Protein AF-A0A3E3I4X0-F1 (afdb_monomer_lite)

Structure (mmCIF, N/CA/C/O backbone):
data_AF-A0A3E3I4X0-F1
#
_entry.id   AF-A0A3E3I4X0-F1
#
loop_
_atom_site.group_PDB
_atom_site.id
_atom_site.type_symbol
_atom_site.label_atom_id
_atom_site.label_alt_id
_atom_site.label_comp_id
_atom_site.label_asym_id
_atom_site.label_entity_id
_atom_site.label_seq_id
_atom_site.pdbx_PDB_ins_code
_atom_site.Cartn_x
_atom_site.Cartn_y
_atom_site.Cartn_z
_atom_site.occupancy
_atom_site.B_iso_or_equiv
_atom_site.auth_seq_id
_atom_site.auth_comp_id
_atom_site.auth_asym_id
_atom_site.auth_atom_id
_atom_site.pdbx_PDB_model_num
ATOM 1 N N . MET A 1 1 ? 8.673 13.123 -31.051 1.00 61.53 1 MET A N 1
ATOM 2 C CA . MET A 1 1 ? 8.971 11.981 -30.169 1.00 61.53 1 MET A CA 1
ATOM 3 C C . MET A 1 1 ? 10.295 11.422 -30.639 1.00 61.53 1 MET A C 1
ATOM 5 O O . MET A 1 1 ? 10.466 11.312 -31.847 1.00 61.53 1 MET A O 1
ATOM 9 N N . ASP A 1 2 ? 11.251 11.229 -29.739 1.00 79.31 2 ASP A N 1
ATOM 10 C CA . ASP A 1 2 ? 12.599 10.769 -30.087 1.00 79.31 2 ASP A CA 1
ATOM 11 C C . ASP A 1 2 ? 12.540 9.312 -30.580 1.00 79.31 2 ASP A C 1
ATOM 13 O O . ASP A 1 2 ? 12.025 8.447 -29.872 1.00 79.31 2 ASP A O 1
ATOM 17 N N . GLU A 1 3 ? 13.038 9.038 -31.792 1.00 85.25 3 GLU A N 1
ATOM 18 C CA . GLU A 1 3 ? 13.007 7.701 -32.411 1.00 85.25 3 GLU A CA 1
ATOM 19 C C . GLU A 1 3 ? 13.651 6.633 -31.515 1.00 85.25 3 GLU A C 1
ATOM 21 O O . GLU A 1 3 ? 13.167 5.503 -31.452 1.00 85.25 3 GLU A O 1
ATOM 26 N N . LYS A 1 4 ? 14.688 6.998 -30.750 1.00 90.81 4 LYS A N 1
ATOM 27 C CA . LYS A 1 4 ? 15.341 6.072 -29.816 1.00 90.81 4 LYS A CA 1
ATOM 28 C C . LYS A 1 4 ? 14.445 5.725 -28.635 1.00 90.81 4 LYS A C 1
ATOM 30 O O . LYS A 1 4 ? 14.474 4.593 -28.165 1.00 90.81 4 LYS A O 1
ATOM 35 N N . ILE A 1 5 ? 13.663 6.684 -28.139 1.00 93.12 5 ILE A N 1
ATOM 36 C CA . ILE A 1 5 ? 12.731 6.451 -27.029 1.00 93.12 5 ILE A CA 1
ATOM 37 C C . ILE A 1 5 ? 11.610 5.512 -27.470 1.00 93.12 5 ILE A C 1
ATOM 39 O O . ILE A 1 5 ? 11.238 4.624 -26.709 1.00 93.12 5 ILE A O 1
ATOM 43 N N . GLU A 1 6 ? 11.129 5.646 -28.705 1.00 92.81 6 GLU A N 1
ATOM 44 C CA . GLU A 1 6 ? 10.122 4.734 -29.255 1.00 92.81 6 GLU A CA 1
ATOM 45 C C . GLU A 1 6 ? 10.668 3.314 -29.464 1.00 92.81 6 GLU A C 1
ATOM 47 O O . GLU A 1 6 ? 9.991 2.340 -29.129 1.00 92.81 6 GLU A O 1
ATOM 52 N N . GLU A 1 7 ? 11.915 3.168 -29.922 1.00 94.94 7 GLU A N 1
ATOM 53 C CA . GLU A 1 7 ? 12.578 1.860 -30.012 1.00 94.94 7 GLU A CA 1
ATOM 54 C C . GLU A 1 7 ? 12.727 1.199 -28.629 1.00 94.94 7 GLU A C 1
ATOM 56 O O . GLU A 1 7 ? 12.369 0.031 -28.437 1.00 94.94 7 GLU A O 1
ATOM 61 N N . ILE A 1 8 ? 13.195 1.964 -27.637 1.00 96.00 8 ILE A N 1
ATOM 62 C CA . ILE A 1 8 ? 13.300 1.531 -26.236 1.00 96.00 8 ILE A CA 1
ATOM 63 C C . ILE A 1 8 ? 11.931 1.110 -25.706 1.00 96.00 8 ILE A C 1
ATOM 65 O O . ILE A 1 8 ? 11.805 0.053 -25.080 1.00 96.00 8 ILE A O 1
ATOM 69 N N . ALA A 1 9 ? 10.900 1.910 -25.973 1.00 95.88 9 ALA A N 1
ATOM 70 C CA . ALA A 1 9 ? 9.553 1.640 -25.508 1.00 95.88 9 ALA A CA 1
ATOM 71 C C . ALA A 1 9 ? 8.983 0.363 -26.137 1.00 95.88 9 ALA A C 1
ATOM 73 O O . ALA A 1 9 ? 8.383 -0.457 -25.441 1.00 95.88 9 ALA A O 1
ATOM 74 N N . SER A 1 10 ? 9.218 0.144 -27.434 1.00 96.88 10 SER A N 1
ATOM 75 C CA . SER A 1 10 ? 8.835 -1.098 -28.110 1.00 96.88 10 SER A CA 1
ATOM 76 C C . SER A 1 10 ? 9.475 -2.313 -27.437 1.00 96.88 10 SER A C 1
ATOM 78 O O . SER A 1 10 ? 8.772 -3.262 -27.079 1.00 96.88 10 SER A O 1
ATOM 80 N N . LYS A 1 11 ? 10.787 -2.263 -27.170 1.00 97.75 11 LYS A N 1
ATOM 81 C CA . LYS A 1 11 ? 11.502 -3.370 -26.519 1.00 97.75 11 LYS A CA 1
ATOM 82 C C . LYS A 1 11 ? 11.044 -3.604 -25.077 1.00 97.75 11 LYS A C 1
ATOM 84 O O . LYS A 1 11 ? 10.893 -4.750 -24.658 1.00 97.75 11 LYS A O 1
ATOM 89 N N . ALA A 1 12 ? 10.782 -2.544 -24.314 1.00 97.75 12 ALA A N 1
ATOM 90 C CA . ALA A 1 12 ? 10.238 -2.666 -22.963 1.00 97.75 12 ALA A CA 1
ATOM 91 C C . ALA A 1 12 ? 8.849 -3.333 -22.973 1.00 97.75 12 ALA A C 1
ATOM 93 O O . ALA A 1 12 ? 8.606 -4.252 -22.191 1.00 97.75 12 ALA A O 1
ATOM 94 N N . ARG A 1 13 ? 7.966 -2.966 -23.912 1.00 97.75 13 ARG A N 1
ATOM 95 C CA . ARG A 1 13 ? 6.651 -3.616 -24.070 1.00 97.75 13 ARG A CA 1
ATOM 96 C C . ARG A 1 13 ? 6.759 -5.083 -24.481 1.00 97.75 13 ARG A C 1
ATOM 98 O O . ARG A 1 13 ? 5.990 -5.907 -23.994 1.00 97.75 13 ARG A O 1
ATOM 105 N N . GLU A 1 14 ? 7.718 -5.444 -25.332 1.00 97.75 14 GLU A N 1
ATOM 106 C CA . GLU A 1 14 ? 8.000 -6.853 -25.647 1.00 97.75 14 GLU A CA 1
ATOM 107 C C . GLU A 1 14 ? 8.401 -7.662 -24.409 1.00 97.75 14 GLU A C 1
ATOM 109 O O . GLU A 1 14 ? 7.974 -8.806 -24.256 1.00 97.75 14 GLU A O 1
ATOM 114 N N . ILE A 1 15 ? 9.179 -7.067 -23.502 1.00 97.88 15 ILE A N 1
ATOM 115 C CA . ILE A 1 15 ? 9.537 -7.701 -22.231 1.00 97.88 15 ILE A CA 1
ATOM 116 C C . ILE A 1 15 ? 8.305 -7.846 -21.331 1.00 97.88 15 ILE A C 1
ATOM 118 O O . ILE A 1 15 ? 8.076 -8.935 -20.804 1.00 97.88 15 ILE A O 1
ATOM 122 N N . LEU A 1 16 ? 7.490 -6.796 -21.187 1.00 97.75 16 LEU A N 1
ATOM 123 C CA . LEU A 1 16 ? 6.273 -6.828 -20.365 1.00 97.75 16 LEU A CA 1
ATOM 124 C C . LEU A 1 16 ? 5.275 -7.896 -20.838 1.00 97.75 16 LEU A C 1
ATOM 126 O O . LEU A 1 16 ? 4.664 -8.566 -20.009 1.00 97.75 16 LEU A O 1
ATOM 130 N N . ARG A 1 17 ? 5.180 -8.147 -22.152 1.00 97.25 17 ARG A N 1
ATOM 131 C CA . ARG A 1 17 ? 4.339 -9.215 -22.732 1.00 97.25 17 ARG A CA 1
ATOM 132 C C . ARG A 1 17 ? 4.713 -10.632 -22.287 1.00 97.25 17 ARG A C 1
ATOM 134 O O . ARG A 1 17 ? 3.917 -11.545 -22.486 1.00 97.25 17 ARG A O 1
ATOM 141 N N . LYS A 1 18 ? 5.888 -10.845 -21.682 1.00 97.75 18 LYS A N 1
ATOM 142 C CA . LYS A 1 18 ? 6.235 -12.139 -21.069 1.00 97.75 18 LYS A CA 1
ATOM 143 C C . LYS A 1 18 ? 5.394 -12.440 -19.826 1.00 97.75 18 LYS A C 1
ATOM 145 O O . LYS A 1 18 ? 5.255 -13.607 -19.469 1.00 97.75 18 LYS A O 1
ATOM 150 N N . ILE A 1 19 ? 4.833 -11.418 -19.174 1.00 97.75 19 ILE A N 1
ATOM 151 C CA . ILE A 1 19 ? 3.935 -11.581 -18.028 1.00 97.75 19 ILE A CA 1
ATOM 152 C C . ILE A 1 19 ? 2.547 -11.997 -18.557 1.00 97.75 19 ILE A C 1
ATOM 154 O O . ILE A 1 19 ? 1.911 -11.207 -19.259 1.00 97.75 19 ILE A O 1
ATOM 158 N N . PRO A 1 20 ? 2.018 -13.187 -18.201 1.00 96.88 20 PRO A N 1
ATOM 159 C CA . PRO A 1 20 ? 0.803 -13.741 -18.818 1.00 96.88 20 PRO A CA 1
ATOM 160 C C . PRO A 1 20 ? -0.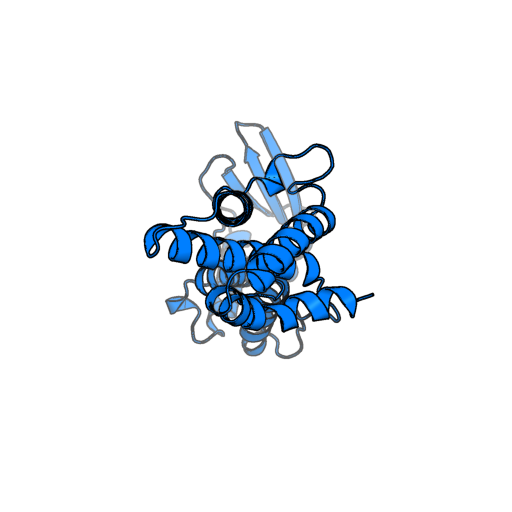469 -12.898 -18.662 1.00 96.88 20 PRO A C 1
ATOM 162 O O . PRO A 1 20 ? -1.432 -13.085 -19.398 1.00 96.88 20 PRO A O 1
ATOM 165 N N . PHE A 1 21 ? -0.494 -11.998 -17.682 1.00 95.50 21 PHE A N 1
ATOM 166 C CA . PHE A 1 21 ? -1.640 -11.155 -17.345 1.00 95.50 21 PHE A CA 1
ATOM 167 C C . PHE A 1 21 ? -1.400 -9.662 -17.623 1.00 95.50 21 PHE A C 1
ATOM 169 O O . PHE A 1 21 ? -2.239 -8.846 -17.247 1.00 95.50 21 PHE A O 1
ATOM 176 N N . ALA A 1 22 ? -0.299 -9.292 -18.295 1.00 95.88 22 ALA A N 1
ATOM 177 C CA . ALA A 1 22 ? 0.059 -7.891 -18.542 1.00 95.88 22 ALA A CA 1
ATOM 178 C C . ALA A 1 22 ? -1.052 -7.088 -19.232 1.00 95.88 22 ALA A C 1
ATOM 180 O O . ALA A 1 22 ? -1.353 -5.976 -18.813 1.00 95.88 22 ALA A O 1
ATOM 181 N N . GLU A 1 23 ? -1.690 -7.657 -20.257 1.00 94.38 23 GLU A N 1
ATOM 182 C CA . GLU A 1 23 ? -2.747 -6.974 -21.012 1.00 94.38 23 GLU A CA 1
ATOM 183 C C . GLU A 1 23 ? -4.009 -6.760 -20.166 1.00 94.38 23 GLU A C 1
ATOM 185 O O . GLU A 1 23 ? -4.545 -5.655 -20.109 1.00 94.38 23 GLU A O 1
ATOM 190 N N . LYS A 1 24 ? -4.452 -7.804 -19.454 1.00 95.44 24 LYS A N 1
ATOM 191 C CA . LYS A 1 24 ? -5.649 -7.753 -18.605 1.00 95.44 24 LYS A CA 1
ATOM 192 C C . LYS A 1 24 ? -5.498 -6.734 -17.473 1.00 95.44 24 LYS A C 1
ATOM 194 O O . LYS A 1 24 ? -6.436 -5.997 -17.187 1.00 95.44 24 LYS A O 1
ATOM 199 N N . GLU A 1 25 ? -4.332 -6.714 -16.835 1.00 94.75 25 GLU A N 1
ATOM 200 C CA . GLU A 1 25 ? -4.048 -5.864 -15.674 1.00 94.75 25 GLU A CA 1
ATOM 201 C C . GLU A 1 25 ? -3.468 -4.486 -16.058 1.00 94.75 25 GLU A C 1
ATOM 203 O O . GLU A 1 25 ? -3.156 -3.667 -15.185 1.00 94.75 25 GLU A O 1
ATOM 208 N N . GLN A 1 26 ? -3.349 -4.222 -17.368 1.00 95.38 26 GLN A N 1
ATOM 209 C CA . GLN A 1 26 ? -2.827 -2.981 -17.946 1.00 95.38 26 GLN A CA 1
ATOM 210 C C . GLN A 1 26 ? -1.433 -2.635 -17.400 1.00 95.38 26 GLN A C 1
ATOM 212 O O . GLN A 1 26 ? -1.202 -1.544 -16.882 1.00 95.38 26 GLN A O 1
ATOM 217 N N . ILE A 1 27 ? -0.508 -3.595 -17.450 1.00 96.75 27 ILE A N 1
ATOM 218 C CA . ILE A 1 27 ? 0.897 -3.394 -17.072 1.00 96.75 27 ILE A CA 1
ATOM 219 C C . ILE A 1 27 ? 1.621 -2.763 -18.266 1.00 96.75 27 ILE A C 1
ATOM 221 O O . ILE A 1 27 ? 2.105 -3.468 -19.150 1.00 96.75 27 ILE A O 1
ATOM 225 N N . ASP A 1 28 ? 1.658 -1.433 -18.303 1.00 95.38 28 ASP A N 1
ATOM 226 C CA . ASP A 1 28 ? 2.287 -0.637 -19.362 1.00 95.38 28 ASP A CA 1
ATOM 227 C C . ASP A 1 28 ? 2.834 0.682 -18.787 1.00 95.38 28 ASP A C 1
ATOM 229 O O . ASP A 1 28 ? 2.683 0.968 -17.599 1.00 95.38 28 ASP A O 1
ATOM 233 N N . PHE A 1 29 ? 3.483 1.481 -19.629 1.00 94.44 29 PHE A N 1
ATOM 234 C CA . PHE A 1 29 ? 4.021 2.795 -19.291 1.00 94.44 29 PHE A CA 1
ATOM 235 C C . PHE A 1 29 ? 3.767 3.797 -20.421 1.00 94.44 29 PHE A C 1
ATOM 237 O O . PHE A 1 29 ? 3.578 3.443 -21.593 1.00 94.44 29 PHE A O 1
ATOM 244 N N . GLN A 1 30 ? 3.804 5.078 -20.065 1.00 90.81 30 GLN A N 1
ATOM 245 C CA . GLN A 1 30 ? 3.704 6.176 -21.016 1.00 90.81 30 GLN A CA 1
ATOM 246 C C . GLN A 1 30 ? 5.092 6.766 -21.282 1.00 90.81 30 GLN A C 1
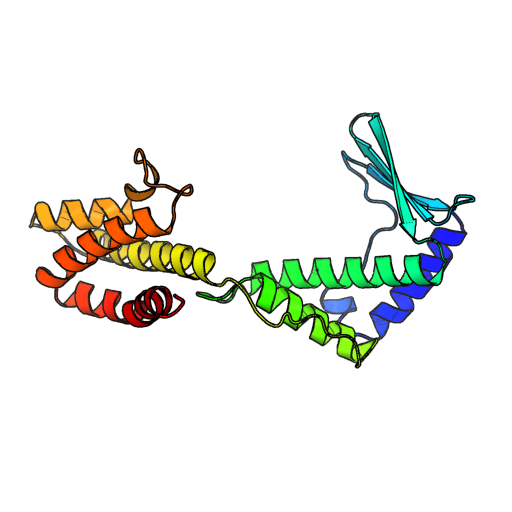ATOM 248 O O . GLN A 1 30 ? 5.872 7.008 -20.367 1.00 90.81 30 GLN A O 1
ATOM 253 N N . THR A 1 31 ? 5.408 7.007 -22.554 1.00 89.50 31 THR A N 1
ATOM 254 C CA . THR A 1 31 ? 6.603 7.769 -22.959 1.00 89.50 31 THR A CA 1
ATOM 255 C C . THR A 1 31 ? 6.355 9.278 -22.935 1.00 89.50 31 THR A C 1
ATOM 257 O O . THR A 1 31 ? 7.301 10.064 -22.998 1.00 89.50 31 THR A O 1
ATOM 260 N N . VAL A 1 32 ? 5.085 9.684 -22.841 1.00 89.31 32 VAL A N 1
ATOM 261 C CA . VAL A 1 32 ? 4.654 11.061 -22.612 1.00 89.31 32 VAL A CA 1
ATOM 262 C C . VAL A 1 32 ? 3.449 11.045 -21.682 1.00 89.31 32 VAL A C 1
ATOM 264 O O . VAL A 1 32 ? 2.412 10.488 -22.036 1.00 89.31 32 VAL A O 1
ATOM 267 N N . GLU A 1 33 ? 3.576 11.694 -20.530 1.00 86.88 33 GLU A N 1
ATOM 268 C CA . GLU A 1 33 ? 2.462 11.947 -19.618 1.00 86.88 33 GLU A CA 1
ATOM 269 C C . GLU A 1 33 ? 2.010 13.395 -19.800 1.00 86.88 33 GLU A C 1
ATOM 271 O O . GLU A 1 33 ? 2.744 14.341 -19.499 1.00 86.88 33 GLU A O 1
ATOM 276 N N . TYR A 1 34 ? 0.806 13.575 -20.338 1.00 83.75 34 TYR A N 1
ATOM 277 C CA . TYR A 1 34 ? 0.219 14.897 -20.534 1.00 83.75 34 TYR A CA 1
ATOM 278 C C . TYR A 1 34 ? -0.466 15.367 -19.244 1.00 83.75 34 TYR A C 1
ATOM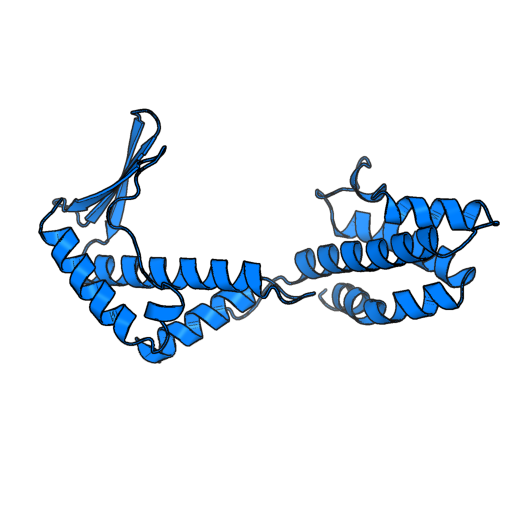 280 O O . TYR A 1 34 ? -1.402 14.727 -18.765 1.00 83.75 34 TYR A O 1
ATOM 288 N N . GLY A 1 35 ? -0.023 16.503 -18.699 1.00 81.94 35 GLY A N 1
ATOM 289 C CA . GLY A 1 35 ? -0.524 17.055 -17.437 1.00 81.94 35 GLY A CA 1
ATOM 290 C C . GLY A 1 35 ? 0.259 18.282 -16.960 1.00 81.94 35 GLY A C 1
ATOM 291 O O . GLY A 1 35 ? 1.062 18.845 -17.704 1.00 81.94 35 GLY A O 1
ATOM 292 N N . ASP A 1 36 ? 0.026 18.694 -15.712 1.00 80.88 36 ASP A N 1
ATOM 293 C CA . ASP A 1 36 ? 0.906 19.604 -14.962 1.00 80.88 36 ASP A CA 1
ATOM 294 C C . ASP A 1 36 ? 1.396 18.853 -13.706 1.00 80.88 36 ASP A C 1
ATOM 296 O O . ASP A 1 36 ? 0.618 18.711 -12.757 1.00 80.88 36 ASP A O 1
ATOM 300 N N . PRO A 1 37 ? 2.630 18.311 -13.703 1.00 87.94 37 PRO A N 1
ATOM 301 C CA . PRO A 1 37 ? 3.644 18.455 -14.749 1.00 87.94 37 PRO A CA 1
ATOM 302 C C . PRO A 1 37 ? 3.399 17.587 -15.997 1.00 87.94 37 PRO A C 1
ATOM 304 O O . PRO A 1 37 ? 2.777 16.531 -15.926 1.00 87.94 37 PRO A O 1
ATOM 307 N N . THR A 1 38 ? 3.941 18.021 -17.138 1.00 91.81 38 THR A N 1
ATOM 308 C CA . THR A 1 38 ? 4.120 17.182 -18.334 1.00 91.81 38 THR A CA 1
ATOM 309 C C . THR A 1 38 ? 5.453 16.449 -18.226 1.00 91.81 38 THR A C 1
ATOM 311 O O . THR A 1 38 ? 6.472 17.080 -17.935 1.00 91.81 38 THR A O 1
ATOM 314 N N . VAL A 1 39 ? 5.464 15.141 -18.486 1.00 92.38 39 VAL A N 1
ATOM 315 C CA . VAL A 1 39 ? 6.676 14.309 -18.424 1.00 92.38 39 VAL A CA 1
ATOM 316 C C . VAL A 1 39 ? 6.982 13.735 -19.800 1.00 92.38 39 VAL A C 1
ATOM 318 O O . VAL A 1 39 ? 6.125 13.109 -20.421 1.00 92.38 39 VAL A O 1
ATOM 321 N N . THR A 1 40 ? 8.208 13.932 -20.279 1.00 93.94 40 THR A N 1
ATOM 322 C CA . THR A 1 40 ? 8.723 13.346 -21.525 1.00 93.94 40 THR A CA 1
ATOM 323 C C . THR A 1 40 ? 10.117 12.758 -21.316 1.00 93.94 40 THR A C 1
ATOM 325 O O . THR A 1 40 ? 10.768 12.995 -20.295 1.00 93.94 40 THR A O 1
ATOM 328 N N . TYR A 1 41 ? 10.589 11.987 -22.296 1.00 94.19 41 TYR A N 1
ATOM 329 C CA . TYR A 1 41 ? 11.929 11.405 -22.293 1.00 94.19 41 TYR A CA 1
ATOM 330 C C . TYR A 1 41 ? 12.679 11.761 -23.577 1.00 94.19 41 TYR A C 1
ATOM 332 O O . TYR A 1 41 ? 12.090 11.795 -24.659 1.00 94.19 41 TYR A O 1
ATOM 340 N N . GLU A 1 42 ? 13.979 12.020 -23.451 1.00 93.12 42 GLU A N 1
ATOM 341 C CA . GLU A 1 42 ? 14.852 12.449 -24.549 1.00 93.12 42 GLU A CA 1
ATOM 342 C C . GLU A 1 42 ? 16.206 11.727 -24.488 1.00 93.12 42 GLU A C 1
ATOM 344 O O . GLU A 1 42 ? 16.743 11.469 -23.405 1.00 93.12 42 GLU A O 1
ATOM 349 N N . SER A 1 43 ? 16.796 11.431 -25.648 1.00 90.81 43 SER A N 1
ATOM 350 C CA . SER A 1 43 ? 18.192 11.012 -25.759 1.00 90.81 43 SER A CA 1
ATOM 351 C C . SER A 1 43 ? 19.119 12.230 -25.729 1.00 90.81 43 SER A C 1
ATOM 353 O O . SER A 1 43 ? 18.906 13.232 -26.407 1.00 90.81 43 SER A O 1
ATOM 355 N N . SER A 1 44 ? 20.193 12.128 -24.955 1.00 87.25 44 SER A N 1
ATOM 356 C CA . SER A 1 44 ? 21.236 13.138 -24.801 1.00 87.25 44 SER A CA 1
ATOM 357 C C . SER A 1 44 ? 22.620 12.496 -24.930 1.00 87.25 44 SER A C 1
ATOM 359 O O . SER A 1 44 ? 22.781 11.280 -24.825 1.00 87.25 44 SER A O 1
ATOM 361 N N . GLY A 1 45 ? 23.662 13.310 -25.119 1.00 83.81 45 GLY A N 1
ATOM 362 C CA . GLY A 1 45 ? 25.051 12.835 -25.170 1.00 83.81 45 GLY A CA 1
ATOM 363 C C . GLY A 1 45 ? 25.534 12.160 -23.877 1.00 83.81 45 GLY A C 1
ATOM 364 O O . GLY A 1 45 ? 26.536 11.453 -23.900 1.00 83.81 45 GLY A O 1
ATOM 365 N N . CYS A 1 46 ? 24.824 12.355 -22.761 1.00 84.25 46 CYS A N 1
ATOM 366 C CA . CYS A 1 46 ? 25.110 11.749 -21.458 1.00 84.25 46 CYS A CA 1
ATOM 367 C C . CYS A 1 46 ? 24.182 10.577 -21.082 1.00 84.25 46 CYS A C 1
ATOM 369 O O . CYS A 1 46 ? 24.263 10.101 -19.952 1.00 84.25 46 CYS A O 1
ATOM 371 N N . GLY A 1 47 ? 23.308 10.123 -21.989 1.00 91.88 47 GLY A N 1
ATOM 372 C CA . GLY A 1 47 ? 22.339 9.051 -21.735 1.00 91.88 47 GLY A CA 1
ATOM 373 C C . GLY A 1 47 ? 20.905 9.466 -22.064 1.00 91.88 47 GLY A C 1
ATOM 374 O O . GLY A 1 47 ? 20.666 10.232 -22.993 1.00 91.88 47 GLY A O 1
ATOM 375 N N . PHE A 1 48 ? 19.943 8.966 -21.300 1.00 93.88 48 PHE A N 1
ATOM 376 C CA . PHE A 1 48 ? 18.518 9.246 -21.432 1.00 93.88 48 PHE A CA 1
ATOM 377 C C . PHE A 1 48 ? 18.040 10.100 -20.266 1.00 93.88 48 PHE A C 1
ATOM 379 O O . PHE A 1 48 ? 18.340 9.835 -19.098 1.00 93.88 48 PHE A O 1
ATOM 386 N N . VAL A 1 49 ? 17.304 11.151 -20.602 1.00 94.50 49 VAL A N 1
ATOM 387 C CA . VAL A 1 49 ? 16.893 12.199 -19.675 1.00 94.50 49 VAL A CA 1
ATOM 388 C C . VAL A 1 49 ? 15.376 12.206 -19.580 1.00 94.50 49 VAL A C 1
ATOM 390 O O . VAL A 1 49 ? 14.695 12.220 -20.602 1.00 94.50 49 VAL A O 1
ATOM 393 N N . GLN A 1 50 ? 14.855 12.232 -18.357 1.00 94.69 50 GLN A N 1
ATOM 394 C CA . GLN A 1 50 ? 13.470 12.601 -18.094 1.00 94.69 50 GLN A CA 1
ATOM 395 C C . GLN A 1 50 ? 13.377 14.122 -18.013 1.00 94.69 50 GLN A C 1
ATOM 397 O O . GLN A 1 50 ? 14.140 14.769 -17.285 1.00 94.69 50 GLN A O 1
ATOM 402 N N . VAL A 1 51 ? 12.437 14.680 -18.763 1.00 93.75 51 VAL A N 1
ATOM 403 C CA . VAL A 1 51 ? 12.120 16.102 -18.791 1.00 93.75 51 VAL A CA 1
ATOM 404 C C . VAL A 1 51 ? 10.757 16.280 -18.137 1.00 93.75 51 VAL A C 1
ATOM 406 O O . VAL A 1 51 ? 9.751 15.773 -18.623 1.00 93.75 51 VAL A O 1
ATOM 409 N N . VAL A 1 52 ? 10.735 16.978 -17.006 1.00 94.31 52 VAL A N 1
ATOM 410 C CA . VAL A 1 52 ? 9.526 17.290 -16.241 1.00 94.31 52 VAL A CA 1
ATOM 411 C C . VAL A 1 52 ? 9.268 18.782 -16.373 1.00 94.31 52 VAL A C 1
ATOM 413 O O . VAL A 1 52 ? 10.061 19.591 -15.891 1.00 94.31 52 VAL A O 1
ATOM 416 N N . ASN A 1 53 ? 8.175 19.156 -17.026 1.00 91.75 53 ASN A N 1
ATOM 417 C CA . ASN A 1 53 ? 7.768 20.544 -17.200 1.00 91.75 53 ASN A CA 1
ATOM 418 C C . ASN A 1 53 ? 6.561 20.843 -16.312 1.00 91.75 53 ASN A C 1
ATOM 420 O O . ASN A 1 53 ? 5.460 20.366 -16.573 1.00 91.75 53 ASN A O 1
ATOM 424 N N . GLU A 1 54 ? 6.782 21.630 -15.264 1.00 90.69 54 GLU A N 1
ATOM 425 C CA . GLU A 1 54 ? 5.756 22.040 -14.309 1.00 90.69 54 GLU A CA 1
ATOM 426 C C . GLU A 1 54 ? 5.536 23.544 -14.448 1.00 90.69 54 GLU A C 1
ATOM 428 O O . GLU A 1 54 ? 6.422 24.342 -14.139 1.00 90.69 54 GLU A O 1
ATOM 433 N N . ARG A 1 55 ? 4.370 23.955 -14.954 1.00 88.00 55 ARG A N 1
ATOM 434 C CA . ARG A 1 55 ? 4.019 25.378 -15.148 1.00 88.00 55 ARG A CA 1
ATOM 435 C C . ARG A 1 55 ? 5.071 26.194 -15.916 1.00 88.00 55 ARG A C 1
ATOM 437 O O . ARG A 1 55 ? 5.283 27.372 -15.625 1.00 88.00 55 ARG A O 1
ATOM 444 N N . GLY A 1 56 ? 5.744 25.578 -16.888 1.00 84.75 56 GLY A N 1
ATOM 445 C CA . GLY A 1 56 ? 6.812 26.205 -17.672 1.00 84.75 56 GLY A CA 1
ATOM 446 C C . GLY A 1 56 ? 8.197 26.158 -17.018 1.00 84.75 56 GLY A C 1
ATOM 447 O O . GLY A 1 56 ? 9.160 26.622 -17.626 1.00 84.75 56 GLY A O 1
ATOM 448 N N . GLN A 1 57 ? 8.325 25.601 -15.810 1.00 90.00 57 GLN A N 1
ATOM 449 C CA . GLN A 1 57 ? 9.613 25.297 -15.193 1.00 90.00 57 GLN A CA 1
ATOM 450 C C . GLN A 1 57 ? 10.038 23.880 -15.557 1.00 90.00 57 GLN A C 1
ATOM 452 O O . GLN A 1 57 ? 9.438 22.893 -15.129 1.00 90.00 57 GLN A O 1
ATOM 457 N N . GLU A 1 58 ? 11.100 23.789 -16.347 1.00 92.75 58 GLU A N 1
ATOM 458 C CA . GLU A 1 58 ? 11.639 22.519 -16.801 1.00 92.75 58 GLU A CA 1
ATOM 459 C C . GLU A 1 58 ? 12.720 22.002 -15.848 1.00 92.75 58 GLU A C 1
ATOM 461 O O . GLU A 1 58 ? 13.689 22.695 -15.527 1.00 92.75 58 GLU A O 1
ATOM 466 N N . ARG A 1 59 ? 12.567 20.752 -15.416 1.00 93.88 59 ARG A N 1
ATOM 467 C CA . ARG A 1 59 ? 13.566 19.991 -14.672 1.00 93.88 59 ARG A CA 1
ATOM 468 C C . ARG A 1 59 ? 13.999 18.801 -15.512 1.00 93.88 59 ARG A C 1
ATOM 470 O O . ARG A 1 59 ? 13.169 18.045 -16.006 1.00 93.88 59 ARG A O 1
ATOM 477 N N . ARG A 1 60 ? 15.311 18.629 -15.651 1.00 93.81 60 ARG A N 1
ATOM 478 C CA . ARG A 1 60 ? 15.925 17.520 -16.386 1.00 93.81 60 ARG A CA 1
ATOM 479 C C . ARG A 1 60 ? 16.662 16.610 -15.419 1.00 93.81 60 ARG A C 1
ATOM 481 O O . ARG A 1 60 ? 17.376 17.092 -14.542 1.00 93.81 60 ARG A O 1
ATOM 488 N N . SER A 1 61 ? 16.509 15.302 -15.568 1.00 93.88 61 SER A N 1
ATOM 489 C CA . SER A 1 61 ? 17.227 14.313 -14.759 1.00 93.88 61 SER A CA 1
ATOM 490 C C . SER A 1 61 ? 17.666 13.145 -15.628 1.00 93.88 61 SER A C 1
ATOM 492 O O . SER A 1 61 ? 16.862 12.592 -16.371 1.00 93.88 61 SER A O 1
ATOM 494 N N . VAL A 1 62 ? 18.949 12.786 -15.561 1.00 93.94 62 VAL A N 1
ATOM 495 C CA . VAL A 1 62 ? 19.467 11.591 -16.242 1.00 93.94 62 VAL A CA 1
ATOM 496 C C . VAL A 1 62 ? 18.927 10.367 -15.509 1.00 93.94 62 VAL A C 1
ATOM 498 O O . VAL A 1 62 ? 19.160 10.226 -14.310 1.00 93.94 62 VAL A O 1
ATOM 501 N N . ILE A 1 63 ? 18.199 9.509 -16.221 1.00 94.50 63 ILE A N 1
ATOM 502 C CA . ILE A 1 63 ? 17.564 8.310 -15.654 1.00 94.50 63 ILE A CA 1
ATOM 503 C C . ILE A 1 63 ? 18.320 7.036 -16.038 1.00 94.50 63 ILE A C 1
ATOM 505 O O . ILE A 1 63 ? 18.365 6.089 -15.258 1.00 94.50 63 ILE A O 1
ATOM 509 N N . ALA A 1 64 ? 18.943 7.021 -17.215 1.00 94.25 64 ALA A N 1
ATOM 510 C CA . ALA A 1 64 ? 19.705 5.882 -17.711 1.00 94.25 64 ALA A CA 1
ATOM 511 C C . ALA A 1 64 ? 20.914 6.359 -18.521 1.00 94.25 64 ALA A C 1
ATOM 513 O O . ALA A 1 64 ? 20.809 7.305 -19.296 1.00 94.25 64 ALA A O 1
ATOM 514 N N . GLY A 1 65 ? 22.060 5.703 -18.371 1.00 94.31 65 GLY A N 1
ATOM 515 C CA . GLY A 1 65 ? 23.258 5.929 -19.179 1.00 94.31 65 GLY A CA 1
ATOM 516 C C . GLY A 1 65 ? 23.283 5.097 -20.463 1.00 94.31 65 GLY A C 1
ATOM 517 O O . GLY A 1 65 ? 23.978 5.457 -21.413 1.00 94.31 65 GLY A O 1
ATOM 518 N N . SER A 1 66 ? 22.514 4.005 -20.523 1.00 95.06 66 SER A N 1
ATOM 519 C CA . SER A 1 66 ? 22.477 3.095 -21.673 1.00 95.06 66 SER A CA 1
ATOM 520 C C . SER A 1 66 ? 21.062 2.739 -22.130 1.00 95.06 66 SER A C 1
ATOM 522 O O . SER A 1 66 ? 20.072 2.955 -21.431 1.00 95.06 66 SER A O 1
ATOM 524 N N . PHE A 1 67 ? 20.972 2.178 -23.339 1.00 94.69 67 PHE A N 1
ATOM 525 C CA . PHE A 1 67 ? 19.714 1.708 -23.917 1.00 94.69 67 PHE A CA 1
ATOM 526 C C . PHE A 1 67 ? 19.074 0.618 -23.043 1.00 94.69 67 PHE A C 1
ATOM 528 O O . PHE A 1 67 ? 17.878 0.659 -22.777 1.00 94.69 67 PHE A O 1
ATOM 535 N N . GLU A 1 68 ? 19.871 -0.334 -22.550 1.00 96.00 68 GLU A N 1
ATOM 536 C CA . GLU A 1 68 ? 19.384 -1.417 -21.686 1.00 96.00 68 GLU A CA 1
ATOM 537 C C . GLU A 1 68 ? 18.903 -0.901 -20.330 1.00 96.00 68 GLU A C 1
ATOM 539 O O . GLU A 1 68 ? 17.868 -1.344 -19.836 1.00 96.00 68 GLU A O 1
ATOM 544 N N . GLU A 1 69 ? 19.607 0.072 -19.750 1.00 96.06 69 GLU A N 1
ATOM 545 C CA . GLU A 1 69 ? 19.176 0.726 -18.513 1.00 96.06 69 GLU A CA 1
ATOM 546 C C . GLU A 1 69 ? 17.832 1.437 -18.689 1.00 96.06 69 GLU A C 1
ATOM 548 O O . GLU A 1 69 ? 16.964 1.312 -17.828 1.00 96.06 69 GLU A O 1
ATOM 553 N N . MET A 1 70 ? 17.616 2.114 -19.821 1.00 96.38 70 MET A N 1
ATOM 554 C CA . MET A 1 70 ? 16.349 2.796 -20.094 1.00 96.38 70 MET A CA 1
ATOM 555 C C . MET A 1 70 ? 15.195 1.809 -20.335 1.00 96.38 70 MET A C 1
ATOM 557 O O . MET A 1 70 ? 14.085 2.021 -19.848 1.00 96.38 70 MET A O 1
ATOM 561 N N . VAL A 1 71 ? 15.453 0.695 -21.031 1.00 97.38 71 VAL A N 1
ATOM 562 C CA . VAL A 1 71 ? 14.473 -0.396 -21.183 1.00 97.38 71 VAL A CA 1
ATOM 563 C C . VAL A 1 71 ? 14.083 -0.954 -19.813 1.00 97.38 71 VAL A C 1
ATOM 565 O O . VAL A 1 71 ? 12.896 -1.084 -19.514 1.00 97.38 71 VAL A O 1
ATOM 568 N N . ASN A 1 72 ? 15.070 -1.245 -18.962 1.00 96.31 72 ASN A N 1
ATOM 569 C CA . ASN A 1 72 ? 14.834 -1.755 -17.613 1.00 96.31 72 ASN A CA 1
ATOM 570 C C . ASN A 1 72 ? 14.074 -0.751 -16.740 1.00 96.31 72 ASN A C 1
ATOM 572 O O . ASN A 1 72 ? 13.228 -1.165 -15.950 1.00 96.31 72 ASN A O 1
ATOM 576 N N . TYR A 1 73 ? 14.340 0.548 -16.898 1.00 96.31 73 TYR A N 1
ATOM 577 C CA . TYR A 1 73 ? 13.612 1.605 -16.203 1.00 96.31 73 TYR A CA 1
ATOM 578 C C . TYR A 1 73 ? 12.115 1.587 -16.543 1.00 96.31 73 TYR A C 1
ATOM 580 O O . TYR A 1 73 ? 11.290 1.570 -15.631 1.00 96.31 73 TYR A O 1
ATOM 588 N N . PHE A 1 74 ? 11.744 1.520 -17.826 1.00 97.44 74 PHE A N 1
ATOM 589 C CA . PHE A 1 74 ? 10.329 1.461 -18.214 1.00 97.44 74 PHE A CA 1
ATOM 590 C C . PHE A 1 74 ? 9.637 0.174 -17.760 1.00 97.44 74 PHE A C 1
ATOM 592 O O . PHE A 1 74 ? 8.505 0.223 -17.281 1.00 97.44 74 PHE A O 1
ATOM 599 N N . VAL A 1 75 ? 10.323 -0.971 -17.854 1.00 97.88 75 VAL A N 1
ATOM 600 C CA . VAL A 1 75 ? 9.801 -2.247 -17.341 1.00 97.88 75 VAL A CA 1
ATOM 601 C C . VAL A 1 75 ? 9.555 -2.167 -15.830 1.00 97.88 75 VAL A C 1
ATOM 603 O O . VAL A 1 75 ? 8.480 -2.548 -15.366 1.00 97.88 75 VAL A O 1
ATOM 606 N N . ASP A 1 76 ? 10.516 -1.650 -15.056 1.00 96.88 76 ASP A N 1
ATOM 607 C CA . ASP A 1 76 ? 10.370 -1.524 -13.601 1.00 96.88 76 ASP A CA 1
ATOM 608 C C . ASP A 1 76 ? 9.287 -0.518 -13.211 1.00 96.88 76 ASP A C 1
ATOM 610 O O . ASP A 1 76 ? 8.530 -0.781 -12.276 1.00 96.88 76 ASP A O 1
ATOM 614 N N . SER A 1 77 ? 9.169 0.589 -13.947 1.00 95.94 77 SER A N 1
ATOM 615 C CA . SER A 1 77 ? 8.126 1.596 -13.746 1.00 95.94 77 SER A CA 1
ATOM 616 C C . SER A 1 77 ? 6.727 1.000 -13.932 1.00 95.94 77 SER A C 1
ATOM 618 O O . SER A 1 77 ? 5.909 1.099 -13.017 1.00 95.94 77 SER A O 1
ATOM 620 N N . ALA A 1 78 ? 6.481 0.287 -15.037 1.00 97.69 78 ALA A N 1
ATOM 621 C CA . ALA A 1 78 ? 5.188 -0.345 -15.318 1.00 97.69 78 ALA A CA 1
ATOM 622 C C . ALA A 1 78 ? 4.800 -1.405 -14.270 1.00 97.69 78 ALA A C 1
ATOM 624 O O . ALA A 1 78 ? 3.666 -1.445 -13.790 1.00 97.69 78 ALA A O 1
ATOM 625 N N . ILE A 1 79 ? 5.750 -2.264 -13.879 1.00 98.06 79 ILE A N 1
ATOM 626 C CA . ILE A 1 79 ? 5.522 -3.299 -12.858 1.00 98.06 79 ILE A CA 1
ATOM 627 C C . ILE A 1 79 ? 5.260 -2.667 -11.484 1.00 98.06 79 ILE A C 1
ATOM 629 O O . ILE A 1 79 ? 4.423 -3.157 -10.724 1.00 98.06 79 ILE A O 1
ATOM 633 N N . THR A 1 80 ? 5.967 -1.586 -11.156 1.00 96.81 80 THR A N 1
ATOM 634 C CA . THR A 1 80 ? 5.812 -0.881 -9.879 1.00 96.81 80 THR A CA 1
ATOM 635 C C . THR A 1 80 ? 4.467 -0.163 -9.794 1.00 96.81 80 THR A C 1
ATOM 637 O O . THR A 1 80 ? 3.788 -0.295 -8.776 1.00 96.81 80 THR A O 1
ATOM 640 N N . ASP A 1 81 ? 4.039 0.520 -10.860 1.00 96.44 81 ASP A N 1
ATOM 641 C CA . ASP A 1 81 ? 2.700 1.119 -10.939 1.00 96.44 81 ASP A CA 1
ATOM 642 C C . ASP A 1 81 ? 1.604 0.064 -10.726 1.00 96.44 81 ASP A C 1
ATOM 644 O O . ASP A 1 81 ? 0.743 0.210 -9.852 1.00 96.44 81 ASP A O 1
ATOM 648 N N . TYR A 1 82 ? 1.687 -1.056 -11.449 1.00 97.25 82 TYR A N 1
ATOM 649 C CA . TYR A 1 82 ? 0.757 -2.167 -11.271 1.00 97.25 82 TYR A CA 1
ATOM 650 C C . TYR A 1 82 ? 0.741 -2.692 -9.830 1.00 97.25 82 TYR A C 1
ATOM 652 O O . TYR A 1 82 ? -0.333 -2.894 -9.260 1.00 97.25 82 TYR A O 1
ATOM 660 N N . ALA A 1 83 ? 1.906 -2.879 -9.209 1.00 96.56 83 ALA A N 1
ATOM 661 C CA . ALA A 1 83 ? 1.989 -3.376 -7.841 1.00 96.56 83 ALA A CA 1
ATOM 662 C C . ALA A 1 83 ? 1.345 -2.420 -6.821 1.00 96.56 83 ALA A C 1
ATOM 664 O O . ALA A 1 83 ? 0.711 -2.886 -5.871 1.00 96.56 83 ALA A O 1
ATOM 665 N N . TYR A 1 84 ? 1.441 -1.102 -7.027 1.00 94.81 84 TYR A N 1
ATOM 666 C CA . TYR A 1 84 ? 0.734 -0.124 -6.198 1.00 94.81 84 TYR A CA 1
ATOM 667 C C . TYR A 1 84 ? -0.777 -0.144 -6.429 1.00 94.81 84 TYR A C 1
ATOM 669 O O . TYR A 1 84 ? -1.539 -0.167 -5.462 1.00 94.81 84 TYR A O 1
ATOM 677 N N . ARG A 1 85 ? -1.235 -0.213 -7.685 1.00 95.12 85 ARG A N 1
ATOM 678 C CA . ARG A 1 85 ? -2.668 -0.372 -7.989 1.00 95.12 85 ARG A CA 1
ATOM 679 C C . ARG A 1 85 ? -3.240 -1.643 -7.366 1.00 95.12 85 ARG A C 1
ATOM 681 O O . ARG A 1 85 ? -4.336 -1.619 -6.805 1.00 95.12 85 ARG A O 1
ATOM 688 N N . TYR A 1 86 ? -2.488 -2.740 -7.431 1.00 94.19 86 TYR A N 1
ATOM 689 C CA . TYR A 1 86 ? -2.874 -4.007 -6.825 1.00 94.19 86 TYR A CA 1
ATOM 690 C C . TYR A 1 86 ? -2.987 -3.893 -5.301 1.00 94.19 86 TYR A C 1
ATOM 692 O O . TYR A 1 86 ? -3.968 -4.375 -4.735 1.00 94.19 86 TYR A O 1
ATOM 700 N N . GLU A 1 87 ? -2.019 -3.247 -4.643 1.00 92.44 87 GLU A N 1
ATOM 701 C CA . GLU A 1 87 ? -2.043 -3.010 -3.196 1.00 92.44 87 GLU A CA 1
ATOM 702 C C . GLU A 1 87 ? -3.280 -2.208 -2.782 1.00 92.44 87 GLU A C 1
ATOM 704 O O . GLU A 1 87 ? -4.027 -2.664 -1.922 1.00 92.44 87 GLU A O 1
ATOM 709 N N . LEU A 1 88 ? -3.582 -1.096 -3.459 1.00 88.81 88 LEU A N 1
ATOM 710 C CA . LEU A 1 88 ? -4.758 -0.273 -3.146 1.00 88.81 88 LEU A CA 1
ATOM 711 C C . LEU A 1 88 ? -6.079 -1.059 -3.210 1.00 88.81 88 LEU A C 1
ATOM 713 O O . LEU A 1 88 ? -6.988 -0.808 -2.418 1.00 88.81 88 LEU A O 1
ATOM 717 N N . ALA A 1 89 ? -6.189 -2.015 -4.136 1.00 89.69 89 ALA A N 1
ATOM 718 C CA . ALA A 1 89 ? -7.377 -2.852 -4.291 1.00 89.69 89 ALA A CA 1
ATOM 719 C C . ALA A 1 89 ? -7.421 -4.053 -3.325 1.00 89.69 89 ALA A C 1
ATOM 721 O O . ALA A 1 89 ? -8.506 -4.524 -2.982 1.00 89.69 89 ALA A O 1
ATOM 722 N N . HIS A 1 90 ? -6.265 -4.552 -2.876 1.00 89.75 90 HIS A N 1
ATOM 723 C CA . HIS A 1 90 ? -6.143 -5.820 -2.143 1.00 89.75 90 HIS A CA 1
ATOM 724 C C . HIS A 1 90 ? -5.374 -5.698 -0.825 1.00 89.75 90 HIS A C 1
ATOM 726 O O . HIS A 1 90 ? -4.816 -6.696 -0.355 1.00 89.75 90 HIS A O 1
ATOM 732 N N . ARG A 1 91 ? -5.320 -4.496 -0.244 1.00 86.31 91 ARG A N 1
ATOM 733 C CA . ARG A 1 91 ? -4.542 -4.186 0.957 1.00 86.31 91 ARG A CA 1
ATOM 734 C C . ARG A 1 91 ? -4.738 -5.239 2.047 1.00 86.31 91 ARG A C 1
ATOM 736 O O . ARG A 1 91 ? -5.845 -5.413 2.572 1.00 86.31 91 ARG A O 1
ATOM 743 N N . ARG A 1 92 ? -3.648 -5.901 2.440 1.00 87.44 92 ARG A N 1
ATOM 744 C CA . ARG A 1 92 ? -3.640 -6.786 3.614 1.00 87.44 92 ARG A CA 1
ATOM 745 C C . ARG A 1 92 ? -3.697 -5.951 4.892 1.00 87.44 92 ARG A C 1
ATOM 747 O O . ARG A 1 92 ? -3.007 -4.946 5.030 1.00 87.44 92 ARG A O 1
ATOM 754 N N . ARG A 1 93 ? -4.542 -6.364 5.839 1.00 87.00 93 ARG A N 1
ATOM 755 C CA . ARG A 1 93 ? -4.608 -5.726 7.162 1.00 87.00 93 ARG A CA 1
ATOM 756 C C . ARG A 1 93 ? -3.471 -6.229 8.043 1.00 87.00 93 ARG A C 1
ATOM 758 O O . ARG A 1 93 ? -3.157 -7.414 8.004 1.00 87.00 93 ARG A O 1
ATOM 765 N N . PHE A 1 94 ? -2.966 -5.352 8.902 1.00 86.75 94 PHE A N 1
ATOM 766 C CA . PHE A 1 94 ? -1.932 -5.609 9.905 1.00 86.75 94 PHE A CA 1
ATOM 767 C C . PHE A 1 94 ? -0.560 -5.989 9.325 1.00 86.75 94 PHE A C 1
ATOM 769 O O . PHE A 1 94 ? 0.261 -6.563 10.033 1.00 86.75 94 PHE A O 1
ATOM 776 N N . GLU A 1 95 ? -0.298 -5.644 8.065 1.00 84.69 95 GLU A N 1
ATOM 777 C CA . GLU A 1 95 ? 0.977 -5.873 7.377 1.00 84.69 95 GLU A CA 1
ATOM 778 C C . GLU A 1 95 ? 1.393 -4.607 6.618 1.00 84.69 95 GLU A C 1
ATOM 780 O O . GLU A 1 95 ? 0.553 -3.776 6.264 1.00 84.69 95 GLU A O 1
ATOM 785 N N . SER A 1 96 ? 2.693 -4.445 6.372 1.00 84.94 96 SER A N 1
ATOM 786 C CA . SER A 1 96 ? 3.215 -3.364 5.542 1.00 84.94 96 SER A CA 1
ATOM 787 C C . SER A 1 96 ? 2.763 -3.520 4.096 1.00 84.94 96 SER A C 1
ATOM 789 O O . SER A 1 96 ? 3.017 -4.538 3.448 1.00 84.94 96 SER A O 1
ATOM 791 N N . ASN A 1 97 ? 2.185 -2.448 3.558 1.00 87.12 97 ASN A N 1
ATOM 792 C CA . ASN A 1 97 ? 1.803 -2.354 2.152 1.00 87.12 97 ASN A CA 1
ATOM 793 C C . ASN A 1 97 ? 3.003 -2.606 1.218 1.00 87.12 97 ASN A C 1
ATOM 795 O O . ASN A 1 97 ? 2.861 -3.237 0.173 1.00 87.12 97 ASN A O 1
ATOM 799 N N . LEU A 1 98 ? 4.209 -2.195 1.636 1.00 90.19 98 LEU A N 1
ATOM 800 C CA . LEU A 1 98 ? 5.434 -2.398 0.858 1.00 90.19 98 LEU A CA 1
ATOM 801 C C . LEU A 1 98 ? 5.768 -3.875 0.663 1.00 90.19 98 LEU A C 1
ATOM 803 O O . LEU A 1 98 ? 6.279 -4.233 -0.393 1.00 90.19 98 LEU A O 1
ATOM 807 N N . ARG A 1 99 ? 5.459 -4.734 1.643 1.00 91.69 99 ARG A N 1
ATOM 808 C CA . ARG A 1 99 ? 5.670 -6.178 1.498 1.00 91.69 99 ARG A CA 1
ATOM 809 C C . ARG A 1 99 ? 4.828 -6.725 0.358 1.00 91.69 99 ARG A C 1
ATOM 811 O O . ARG A 1 99 ? 5.348 -7.425 -0.502 1.00 91.69 99 ARG A O 1
ATOM 818 N N . GLN A 1 100 ? 3.548 -6.366 0.329 1.00 91.69 100 GLN A N 1
ATOM 819 C CA . GLN A 1 100 ? 2.640 -6.802 -0.723 1.00 91.69 100 GLN A CA 1
ATOM 820 C C . GLN A 1 100 ? 3.061 -6.254 -2.090 1.00 91.69 100 GLN A C 1
ATOM 822 O O . GLN A 1 100 ? 3.071 -7.003 -3.065 1.00 91.69 100 GLN A O 1
ATOM 827 N N . THR A 1 101 ? 3.457 -4.981 -2.166 1.00 94.50 101 THR A N 1
ATOM 828 C CA . THR A 1 101 ? 4.012 -4.401 -3.394 1.00 94.50 101 THR A CA 1
ATOM 829 C C . THR A 1 101 ? 5.236 -5.189 -3.870 1.00 94.50 101 THR A C 1
ATOM 831 O O . THR A 1 101 ? 5.274 -5.603 -5.025 1.00 94.50 101 THR A O 1
ATOM 834 N N . ASP A 1 102 ? 6.212 -5.456 -2.999 1.00 95.50 102 ASP A N 1
ATOM 835 C CA . ASP A 1 102 ? 7.441 -6.165 -3.372 1.00 95.50 102 ASP A CA 1
ATOM 836 C C . ASP A 1 102 ? 7.177 -7.639 -3.755 1.00 95.50 102 ASP A C 1
ATOM 838 O O . ASP A 1 102 ? 7.791 -8.136 -4.698 1.00 95.50 102 ASP A O 1
ATOM 842 N N . GLU A 1 103 ? 6.219 -8.320 -3.114 1.00 95.06 103 GLU A N 1
ATOM 843 C CA . GLU A 1 103 ? 5.760 -9.664 -3.507 1.00 95.06 103 GLU A CA 1
ATOM 844 C C . GLU A 1 103 ? 5.142 -9.680 -4.914 1.00 95.06 103 GLU A C 1
ATOM 846 O O . GLU A 1 103 ? 5.456 -10.555 -5.723 1.00 95.06 103 GLU A O 1
ATOM 851 N N . VAL A 1 104 ? 4.284 -8.705 -5.231 1.00 96.06 104 VAL A N 1
ATOM 852 C CA . VAL A 1 104 ? 3.659 -8.586 -6.560 1.00 96.06 104 VAL A CA 1
ATOM 853 C C . VAL A 1 104 ? 4.705 -8.262 -7.624 1.00 96.06 104 VAL A C 1
ATOM 855 O O . VAL A 1 104 ? 4.685 -8.853 -8.708 1.00 96.06 104 VAL A O 1
ATOM 858 N N . ARG A 1 105 ? 5.651 -7.367 -7.314 1.00 97.62 105 ARG A N 1
ATOM 859 C CA . ARG A 1 105 ? 6.776 -7.053 -8.205 1.00 97.62 105 ARG A CA 1
ATOM 860 C C . ARG A 1 105 ? 7.621 -8.296 -8.473 1.00 97.62 105 ARG A C 1
ATOM 862 O O . ARG A 1 105 ? 7.882 -8.599 -9.634 1.00 97.62 105 ARG A O 1
ATOM 869 N N . GLU A 1 106 ? 7.997 -9.047 -7.437 1.00 97.44 106 GLU A N 1
ATOM 870 C CA . GLU A 1 106 ? 8.771 -10.288 -7.585 1.00 97.44 106 GLU A CA 1
ATOM 871 C C . GLU A 1 106 ? 8.013 -11.336 -8.416 1.00 97.44 106 GLU A C 1
ATOM 873 O O . GLU A 1 106 ? 8.601 -11.969 -9.293 1.00 97.44 106 GLU A O 1
ATOM 878 N N . ALA A 1 107 ? 6.695 -11.463 -8.229 1.00 96.44 107 ALA A N 1
ATOM 879 C CA . ALA A 1 107 ? 5.859 -12.350 -9.037 1.00 96.44 107 ALA A CA 1
ATOM 880 C C . ALA A 1 107 ? 5.832 -11.954 -10.526 1.00 96.44 107 ALA A C 1
ATOM 882 O O . ALA A 1 107 ? 5.867 -12.829 -11.390 1.00 96.44 107 ALA A O 1
ATOM 883 N N . CYS A 1 108 ? 5.809 -10.656 -10.843 1.00 97.50 108 CYS A N 1
ATOM 884 C CA . CYS A 1 108 ? 5.926 -10.175 -12.223 1.00 97.50 108 CYS A CA 1
ATOM 885 C C . CYS A 1 108 ? 7.315 -10.479 -12.796 1.00 97.50 108 CYS A C 1
ATOM 887 O O . CYS A 1 108 ? 7.436 -11.004 -13.906 1.00 97.50 108 CYS A O 1
ATOM 889 N N . TYR A 1 109 ? 8.367 -10.206 -12.020 1.00 97.81 109 TYR A N 1
ATOM 890 C CA . TYR A 1 109 ? 9.739 -10.457 -12.442 1.00 97.81 109 TYR A CA 1
ATOM 891 C C . TYR A 1 10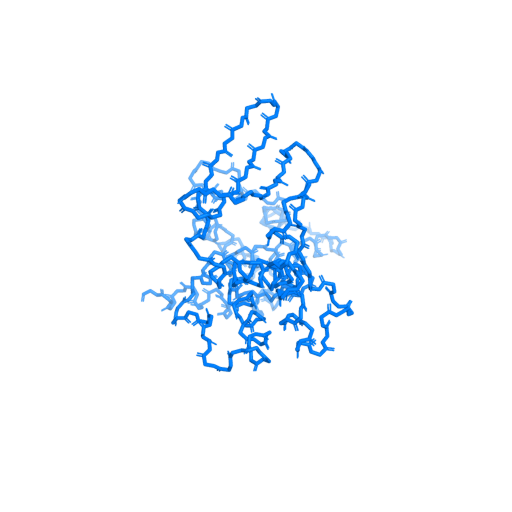9 ? 10.054 -11.934 -12.635 1.00 97.81 109 TYR A C 1
ATOM 893 O O . TYR A 1 109 ? 10.866 -12.243 -13.496 1.00 97.81 109 TYR A O 1
ATOM 901 N N . HIS A 1 110 ? 9.359 -12.852 -11.9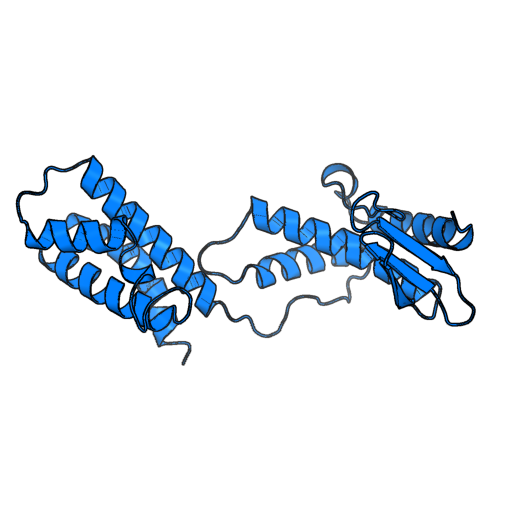66 1.00 97.06 110 HIS A N 1
ATOM 902 C CA . HIS A 1 110 ? 9.535 -14.284 -12.198 1.00 97.06 110 HIS A CA 1
ATOM 903 C C . HIS A 1 110 ? 9.366 -14.701 -13.676 1.00 97.06 110 HIS A C 1
ATOM 905 O O . HIS A 1 110 ? 10.001 -15.655 -14.118 1.00 97.06 110 HIS A O 1
ATOM 911 N N . TYR A 1 111 ? 8.569 -13.966 -14.463 1.00 97.19 111 TYR A N 1
ATOM 912 C CA . TYR A 1 111 ? 8.374 -14.214 -15.900 1.00 97.19 111 TYR A CA 1
ATOM 913 C C . TYR A 1 111 ? 9.414 -13.533 -16.808 1.00 97.19 111 TYR A C 1
ATOM 915 O O . TYR A 1 111 ? 9.510 -13.856 -17.993 1.00 97.19 111 TYR A O 1
ATOM 923 N N . ILE A 1 112 ? 10.177 -12.574 -16.280 1.00 96.06 112 ILE A N 1
ATOM 924 C CA . ILE A 1 112 ? 11.115 -11.731 -17.038 1.00 96.06 112 ILE A CA 1
ATOM 925 C C . ILE A 1 112 ? 12.565 -12.061 -16.673 1.00 96.06 112 ILE A C 1
ATOM 927 O O . ILE A 1 112 ? 13.382 -12.311 -17.558 1.00 96.06 112 ILE A O 1
ATOM 931 N N . ASP A 1 113 ? 12.856 -12.065 -15.375 1.00 94.00 113 ASP A N 1
ATOM 932 C CA . ASP A 1 113 ? 14.131 -12.366 -14.734 1.00 94.00 113 ASP A CA 1
ATOM 933 C C . ASP A 1 113 ? 13.863 -13.146 -13.427 1.00 94.00 113 ASP A C 1
ATOM 935 O O . ASP A 1 113 ? 13.662 -12.542 -12.367 1.00 94.00 113 ASP A O 1
ATOM 939 N N . PRO A 1 114 ? 13.865 -14.494 -13.474 1.00 91.81 114 PRO A N 1
ATOM 940 C CA . PRO A 1 114 ? 13.607 -15.338 -12.305 1.00 91.81 114 PRO A CA 1
ATOM 941 C C . PRO A 1 114 ? 14.594 -15.141 -11.146 1.00 91.81 114 PRO A C 1
ATOM 943 O O . PRO A 1 114 ? 14.305 -15.565 -10.026 1.00 91.81 114 PRO A O 1
ATOM 946 N N . GLY A 1 115 ? 15.767 -14.550 -11.408 1.00 92.81 115 GLY A N 1
ATOM 947 C CA . GLY A 1 115 ? 16.785 -14.272 -10.398 1.00 92.81 115 GLY A CA 1
ATOM 948 C C . GLY A 1 115 ? 16.540 -12.978 -9.622 1.00 92.81 115 GLY A C 1
ATOM 949 O O . GLY A 1 115 ? 17.135 -12.790 -8.557 1.00 92.81 115 GLY A O 1
ATOM 950 N N . LYS A 1 116 ? 15.665 -12.093 -10.114 1.00 92.94 116 LYS A N 1
ATOM 951 C CA . LYS A 1 116 ? 15.402 -10.802 -9.481 1.00 92.94 116 LYS A CA 1
ATOM 952 C C . LYS A 1 116 ? 14.643 -10.979 -8.170 1.00 92.94 116 LYS A C 1
ATOM 954 O O . LYS A 1 116 ? 13.583 -11.597 -8.115 1.00 92.94 116 LYS A O 1
ATOM 959 N N . LYS A 1 117 ? 15.202 -10.393 -7.110 1.00 93.56 117 LYS A N 1
ATOM 960 C CA . LYS A 1 117 ? 14.608 -10.352 -5.774 1.00 93.56 117 LYS A CA 1
ATOM 961 C C . LYS A 1 117 ? 14.165 -8.939 -5.438 1.00 93.56 117 LYS A C 1
ATOM 963 O O . LYS A 1 117 ? 14.973 -8.014 -5.489 1.00 93.56 117 LYS A O 1
ATOM 968 N N . CYS A 1 118 ? 12.888 -8.786 -5.107 1.00 93.00 118 CYS A N 1
ATOM 969 C CA . CYS A 1 118 ? 12.304 -7.507 -4.694 1.00 93.00 118 CYS A CA 1
ATOM 970 C C . CYS A 1 118 ? 11.993 -7.495 -3.200 1.00 93.00 118 CYS A C 1
ATOM 972 O O . CYS A 1 118 ? 12.063 -6.441 -2.571 1.00 93.00 118 CYS A O 1
ATOM 974 N N . ILE A 1 119 ? 11.688 -8.662 -2.628 1.00 92.75 119 ILE A N 1
ATOM 975 C CA . ILE A 1 119 ? 11.309 -8.781 -1.224 1.00 92.75 119 ILE A CA 1
ATOM 976 C C . ILE A 1 119 ? 12.506 -8.436 -0.326 1.00 92.75 119 ILE A C 1
ATOM 978 O O . ILE A 1 119 ? 13.595 -9.003 -0.445 1.00 92.75 119 ILE A O 1
ATOM 982 N N . ARG A 1 120 ? 12.287 -7.504 0.603 1.00 89.88 120 ARG A N 1
ATOM 983 C CA . ARG A 1 120 ? 13.269 -7.076 1.607 1.00 89.88 120 ARG A CA 1
ATOM 984 C C . ARG A 1 120 ? 13.409 -8.109 2.721 1.00 89.88 120 ARG A C 1
ATOM 986 O O . ARG A 1 120 ? 12.526 -8.935 2.940 1.00 89.88 120 ARG A O 1
ATOM 993 N N . ARG A 1 121 ? 14.522 -8.037 3.457 1.00 87.38 121 ARG A N 1
ATOM 994 C CA . ARG A 1 121 ? 14.752 -8.894 4.634 1.00 87.38 121 ARG A CA 1
ATOM 995 C C . ARG A 1 121 ? 13.776 -8.581 5.764 1.00 87.38 121 ARG A C 1
ATOM 997 O O . ARG A 1 121 ? 13.357 -9.490 6.471 1.00 87.38 121 ARG A O 1
ATOM 1004 N N . ASP A 1 122 ? 13.434 -7.310 5.912 1.00 87.06 122 ASP A N 1
ATOM 1005 C CA . ASP A 1 122 ? 12.624 -6.773 6.989 1.00 87.06 122 ASP A CA 1
ATOM 1006 C C . ASP A 1 122 ? 11.661 -5.694 6.477 1.00 87.06 122 ASP A C 1
ATOM 1008 O O . ASP A 1 122 ? 11.939 -4.961 5.525 1.00 87.06 122 ASP A O 1
ATOM 1012 N N . TYR A 1 123 ? 10.500 -5.622 7.128 1.00 88.38 123 TYR A N 1
ATOM 1013 C CA . TYR A 1 123 ? 9.493 -4.592 6.908 1.00 88.38 123 TYR A CA 1
ATOM 1014 C C . TYR A 1 123 ? 9.049 -4.055 8.260 1.00 88.38 123 TYR A C 1
ATOM 1016 O O . TYR A 1 123 ? 8.785 -4.832 9.178 1.00 88.38 123 TYR A O 1
ATOM 1024 N N . ASP A 1 124 ? 8.924 -2.734 8.364 1.00 86.00 124 ASP A N 1
ATOM 1025 C CA . ASP A 1 124 ? 8.293 -2.123 9.525 1.00 86.00 124 ASP A CA 1
ATOM 1026 C C . ASP A 1 124 ? 6.765 -2.153 9.369 1.00 86.00 124 ASP A C 1
ATOM 1028 O O . ASP A 1 124 ? 6.146 -1.282 8.748 1.00 86.00 124 ASP A O 1
ATOM 1032 N N . ASP A 1 125 ? 6.157 -3.198 9.923 1.00 87.19 125 ASP A N 1
ATOM 1033 C CA . ASP A 1 125 ? 4.702 -3.371 9.955 1.00 87.19 125 ASP A CA 1
ATOM 1034 C C . ASP A 1 125 ? 4.048 -2.491 11.044 1.00 87.19 125 ASP A C 1
ATOM 1036 O O . ASP A 1 125 ? 2.831 -2.286 11.041 1.00 87.19 125 ASP A O 1
ATOM 1040 N N . THR A 1 126 ? 4.843 -1.914 11.955 1.00 88.25 126 THR A N 1
ATOM 1041 C CA . THR A 1 126 ? 4.384 -1.220 13.168 1.00 88.25 126 THR A CA 1
ATOM 1042 C C . THR A 1 126 ? 3.349 -0.125 12.888 1.00 88.25 126 THR A C 1
ATOM 1044 O O . THR A 1 126 ? 2.278 -0.151 13.507 1.00 88.25 126 THR A O 1
ATOM 1047 N N . PRO A 1 127 ? 3.582 0.830 11.960 1.00 87.81 127 PRO A N 1
ATOM 1048 C CA . PRO A 1 127 ? 2.616 1.895 11.703 1.00 87.81 127 PRO A CA 1
ATOM 1049 C C . PRO A 1 127 ? 1.291 1.352 11.158 1.00 87.81 127 PRO A C 1
ATOM 1051 O O . PRO A 1 127 ? 0.223 1.817 11.551 1.00 87.81 127 PRO A O 1
ATOM 1054 N N . HIS A 1 128 ? 1.351 0.334 10.298 1.00 87.88 128 HIS A N 1
ATOM 1055 C CA . HIS A 1 128 ? 0.181 -0.261 9.653 1.00 87.88 128 HIS A CA 1
ATOM 1056 C C . HIS A 1 128 ? -0.665 -1.048 10.655 1.00 87.88 128 HIS A C 1
ATOM 1058 O O . HIS A 1 128 ? -1.887 -0.892 10.681 1.00 87.88 128 HIS A O 1
ATOM 1064 N N . ILE A 1 129 ? -0.021 -1.804 11.551 1.00 90.25 129 ILE A N 1
ATOM 1065 C CA . ILE A 1 129 ? -0.706 -2.493 12.649 1.00 90.25 129 ILE A CA 1
ATOM 1066 C C . ILE A 1 129 ? -1.438 -1.481 13.544 1.00 90.25 129 ILE A C 1
ATOM 1068 O O . ILE A 1 129 ? -2.605 -1.700 13.873 1.00 90.25 129 ILE A O 1
ATOM 1072 N N . TYR A 1 130 ? -0.811 -0.350 13.903 1.00 90.88 130 TYR A N 1
ATOM 1073 C CA . TYR A 1 130 ? -1.489 0.702 14.674 1.00 90.88 130 TYR A CA 1
ATOM 1074 C C . TYR A 1 130 ? -2.722 1.252 13.948 1.00 90.88 130 TYR A C 1
ATOM 1076 O O . TYR A 1 130 ? -3.798 1.332 14.544 1.00 90.88 130 TYR A O 1
ATOM 1084 N N . LEU A 1 131 ? -2.579 1.625 12.674 1.00 89.81 131 LEU A N 1
ATOM 1085 C CA . LEU A 1 131 ? -3.666 2.200 11.876 1.00 89.81 131 LEU A CA 1
ATOM 1086 C C . LEU A 1 131 ? -4.853 1.238 11.737 1.00 89.81 131 LEU A C 1
ATOM 1088 O O . LEU A 1 131 ? -6.003 1.655 11.905 1.00 89.81 131 LEU A O 1
ATOM 1092 N N . ASP A 1 132 ? -4.590 -0.048 11.512 1.00 92.62 132 ASP A N 1
ATOM 1093 C CA . ASP A 1 132 ? -5.645 -1.054 11.397 1.00 92.62 132 ASP A CA 1
ATOM 1094 C C . ASP A 1 132 ? -6.319 -1.362 12.733 1.00 92.62 132 ASP A C 1
ATOM 1096 O O . ASP A 1 132 ? -7.537 -1.550 12.771 1.00 92.62 132 ASP A O 1
ATOM 1100 N N . LEU A 1 133 ? -5.573 -1.343 13.843 1.00 93.56 133 LEU A N 1
ATOM 1101 C CA . LEU A 1 133 ? -6.151 -1.458 15.183 1.00 93.56 133 LEU A CA 1
ATOM 1102 C C . LEU A 1 133 ? -7.080 -0.280 15.495 1.00 93.56 133 LEU A C 1
ATOM 1104 O O . LEU A 1 133 ? -8.195 -0.493 15.970 1.00 93.56 133 LEU A O 1
ATOM 1108 N N . PHE A 1 134 ? -6.674 0.954 15.175 1.00 93.56 134 PHE A N 1
ATOM 1109 C CA . PHE A 1 134 ? -7.545 2.123 15.327 1.00 93.56 134 PHE A CA 1
ATOM 1110 C C . PHE A 1 134 ? -8.835 1.973 14.517 1.00 93.56 134 PHE A C 1
ATOM 1112 O O . PHE A 1 134 ? -9.924 2.225 15.038 1.00 93.56 134 PHE A O 1
ATOM 1119 N N . ALA A 1 135 ? -8.729 1.542 13.257 1.00 93.31 135 ALA A N 1
ATOM 1120 C CA . ALA A 1 135 ? -9.886 1.327 12.395 1.00 93.31 135 ALA A CA 1
ATOM 1121 C C . ALA A 1 135 ? -10.820 0.236 12.948 1.00 93.31 135 ALA A C 1
ATOM 1123 O O . ALA A 1 135 ? -12.036 0.438 12.992 1.00 93.31 135 ALA A O 1
ATOM 1124 N N . ALA A 1 136 ? -10.259 -0.883 13.414 1.00 95.19 136 ALA A N 1
ATOM 1125 C CA . ALA A 1 136 ? -11.009 -1.995 13.987 1.00 95.19 136 ALA A CA 1
ATOM 1126 C C . ALA A 1 136 ? -11.760 -1.591 15.263 1.00 95.19 136 ALA A C 1
ATOM 1128 O O . ALA A 1 136 ? -12.980 -1.749 15.333 1.00 95.19 136 ALA A O 1
ATOM 1129 N N . TYR A 1 137 ? -11.066 -1.005 16.244 1.00 95.38 137 TYR A N 1
ATOM 1130 C CA . TYR A 1 137 ? -11.685 -0.569 17.500 1.00 95.38 137 TYR A CA 1
ATOM 1131 C C . TYR A 1 137 ? -12.759 0.489 17.271 1.00 95.38 137 TYR A C 1
ATOM 1133 O O . TYR A 1 137 ? -13.847 0.401 17.840 1.00 95.38 137 TYR A O 1
ATOM 1141 N N . ARG A 1 138 ? -12.505 1.444 16.373 1.00 95.69 138 ARG A N 1
ATOM 1142 C CA . ARG A 1 138 ? -13.504 2.436 15.977 1.00 95.69 138 ARG A CA 1
ATOM 1143 C C . ARG A 1 138 ? -14.739 1.794 15.358 1.00 95.69 138 ARG A C 1
ATOM 1145 O O . ARG A 1 138 ? -15.848 2.186 15.706 1.00 95.69 138 ARG A O 1
ATOM 1152 N N . SER A 1 139 ? -14.565 0.830 14.455 1.00 96.25 139 SER A N 1
ATOM 1153 C CA . SER A 1 139 ? -15.690 0.136 13.820 1.00 96.25 139 SER A CA 1
ATOM 1154 C C . SER A 1 139 ? -16.558 -0.596 14.842 1.00 96.25 139 SER A C 1
ATOM 1156 O O . SER A 1 139 ? -17.779 -0.553 14.730 1.00 96.25 139 SER A O 1
ATOM 1158 N N . ILE A 1 140 ? -15.943 -1.236 15.839 1.00 96.56 140 ILE A N 1
ATOM 1159 C CA . ILE A 1 140 ? -16.658 -1.918 16.925 1.00 96.56 140 ILE A CA 1
ATOM 1160 C C . ILE A 1 140 ? -17.460 -0.907 17.753 1.00 96.56 140 ILE A C 1
ATOM 1162 O O . ILE A 1 140 ? -18.658 -1.093 17.951 1.00 96.56 140 ILE A O 1
ATOM 1166 N N . CYS A 1 141 ? -16.824 0.185 18.190 1.00 96.19 141 CYS A N 1
ATOM 1167 C CA . CYS A 1 141 ? -17.483 1.219 18.989 1.00 96.19 141 CYS A CA 1
ATOM 1168 C C . CYS A 1 141 ? -18.642 1.892 18.242 1.00 96.19 141 CYS A C 1
ATOM 1170 O O . CYS A 1 141 ? -19.693 2.115 18.837 1.00 96.19 141 CYS A O 1
ATOM 1172 N N . LEU A 1 142 ? -18.470 2.196 16.951 1.00 96.50 142 LEU A N 1
ATOM 1173 C CA . LEU A 1 142 ? -19.530 2.771 16.119 1.00 96.50 142 LEU A CA 1
ATOM 1174 C C . LEU A 1 142 ? -20.732 1.842 16.017 1.00 96.50 142 LEU A C 1
ATOM 1176 O O . LEU A 1 142 ? -21.843 2.262 16.320 1.00 96.50 142 LEU A O 1
ATOM 1180 N N . LYS A 1 143 ? -20.487 0.578 15.661 1.00 96.06 143 LYS A N 1
ATOM 1181 C CA . LYS A 1 143 ? -21.543 -0.424 15.538 1.00 96.06 143 LYS A CA 1
ATOM 1182 C C . LYS A 1 143 ? -22.311 -0.575 16.851 1.00 96.06 143 LYS A C 1
ATOM 1184 O O . LYS A 1 143 ? -23.532 -0.493 16.870 1.00 96.06 143 LYS A O 1
ATOM 1189 N N . TYR A 1 144 ? -21.596 -0.707 17.967 1.00 94.44 144 TYR A N 1
ATOM 1190 C CA . TYR A 1 144 ? -22.231 -0.839 19.275 1.00 94.44 144 TYR A CA 1
ATOM 1191 C C . TYR A 1 144 ? -23.059 0.396 19.649 1.00 94.44 144 TYR A C 1
ATOM 1193 O O . TYR A 1 144 ? -24.161 0.252 20.172 1.00 94.44 144 TYR A O 1
ATOM 1201 N N . ARG A 1 145 ? -22.554 1.604 19.357 1.00 94.06 145 ARG A N 1
ATOM 1202 C CA . ARG A 1 145 ? -23.265 2.872 19.578 1.00 94.06 145 ARG A CA 1
ATOM 1203 C C . ARG A 1 145 ? -24.540 2.991 18.742 1.00 94.06 145 ARG A C 1
ATOM 1205 O O . ARG A 1 145 ? -25.500 3.592 19.210 1.00 94.06 145 ARG A O 1
ATOM 1212 N N . GLU A 1 146 ? -24.536 2.470 17.520 1.00 93.62 146 GLU A N 1
ATOM 1213 C CA . GLU A 1 146 ? -25.693 2.485 16.617 1.00 93.62 146 GLU A CA 1
ATOM 1214 C C . GLU A 1 146 ? -26.759 1.462 17.030 1.00 93.62 146 GLU A C 1
ATOM 1216 O O . GLU A 1 146 ? -27.952 1.743 16.943 1.00 93.62 146 GLU A O 1
ATOM 1221 N N . GLU A 1 147 ? -26.336 0.291 17.505 1.00 93.31 147 GLU A N 1
ATOM 1222 C CA . GLU A 1 147 ? -27.228 -0.839 17.786 1.00 93.31 147 GLU A CA 1
ATOM 1223 C C . GLU A 1 147 ? -27.776 -0.857 19.225 1.00 93.31 147 GLU A C 1
ATOM 1225 O O . GLU A 1 147 ? -28.778 -1.523 19.484 1.00 93.31 147 GLU A O 1
ATOM 1230 N N . ASN A 1 148 ? -27.163 -0.126 20.168 1.00 90.44 148 ASN A N 1
ATOM 1231 C CA . ASN A 1 148 ? -27.486 -0.229 21.595 1.00 90.44 148 ASN A CA 1
ATOM 1232 C C . ASN A 1 148 ? -27.794 1.117 22.263 1.00 90.44 148 ASN A C 1
ATOM 1234 O O . ASN A 1 148 ? -27.124 2.127 22.051 1.00 90.44 148 ASN A O 1
ATOM 1238 N N . VAL A 1 149 ? -28.755 1.104 23.193 1.00 89.06 149 VAL A N 1
ATOM 1239 C CA . VAL A 1 149 ? -28.997 2.231 24.106 1.00 89.06 149 VAL A CA 1
ATOM 1240 C C . VAL A 1 149 ? -28.019 2.150 25.278 1.00 89.06 149 VAL A C 1
ATOM 1242 O O . VAL A 1 149 ? -28.142 1.298 26.157 1.00 89.06 149 VAL A O 1
ATOM 1245 N N . ILE A 1 150 ? -27.048 3.062 25.312 1.00 89.19 150 ILE A N 1
ATOM 1246 C CA . ILE A 1 150 ? -26.011 3.100 26.350 1.00 89.19 150 ILE A CA 1
ATOM 1247 C C . ILE A 1 150 ? -26.487 3.974 27.515 1.00 89.19 150 ILE A C 1
ATOM 1249 O O . ILE A 1 150 ? -26.476 5.201 27.429 1.00 89.19 150 ILE A O 1
ATOM 1253 N N . SER A 1 151 ? -26.907 3.341 28.612 1.00 84.88 151 SER A N 1
ATOM 1254 C CA . SER A 1 151 ? -27.412 4.031 29.809 1.00 84.88 151 SER A CA 1
ATOM 1255 C C . SER A 1 151 ? -26.308 4.546 30.741 1.00 84.88 151 SER A C 1
ATOM 1257 O O . SER A 1 151 ? -26.498 5.541 31.436 1.00 84.88 151 SER A O 1
ATOM 1259 N N . CYS A 1 152 ? -25.146 3.888 30.765 1.00 89.06 152 CYS A N 1
ATOM 1260 C CA . CYS A 1 152 ? -24.023 4.274 31.615 1.00 89.06 152 CYS A CA 1
ATOM 1261 C C . CYS A 1 152 ? -23.175 5.361 30.938 1.00 89.06 152 CYS A C 1
ATOM 1263 O O . CYS A 1 152 ? -22.529 5.105 29.920 1.00 89.06 152 CYS A O 1
ATOM 1265 N N . GLN A 1 153 ? -23.154 6.566 31.518 1.00 90.31 153 GLN A N 1
ATOM 1266 C CA . GLN A 1 153 ? -22.476 7.720 30.920 1.00 90.31 153 GLN A CA 1
ATOM 1267 C C . GLN A 1 153 ? -20.964 7.506 30.768 1.00 90.31 153 GLN A C 1
ATOM 1269 O O . GLN A 1 153 ? -20.415 7.826 29.722 1.00 90.31 153 GLN A O 1
ATOM 1274 N N . SER A 1 154 ? -20.295 6.902 31.755 1.00 90.94 154 SER A N 1
ATOM 1275 C CA . SER A 1 154 ? -18.849 6.647 31.674 1.00 90.94 154 SER A CA 1
ATOM 1276 C C . SER A 1 154 ? -18.487 5.676 30.546 1.00 90.94 154 SER A C 1
ATOM 1278 O O . SER A 1 154 ? -17.500 5.882 29.843 1.00 90.94 154 SER A O 1
ATOM 1280 N N . LEU A 1 155 ? -19.309 4.644 30.332 1.00 92.25 155 LEU A N 1
ATOM 1281 C CA . LEU A 1 155 ? -19.150 3.716 29.214 1.00 92.25 155 LEU A CA 1
ATOM 1282 C C . LEU A 1 155 ? -19.371 4.431 27.875 1.00 92.25 155 LEU A C 1
ATOM 1284 O O . LEU A 1 155 ? -18.604 4.231 26.934 1.00 92.25 155 LEU A O 1
ATOM 1288 N N . LYS A 1 156 ? -20.398 5.285 27.801 1.00 94.12 156 LYS A N 1
ATOM 1289 C CA . LYS A 1 156 ? -20.688 6.096 26.617 1.00 94.12 156 LYS A CA 1
ATOM 1290 C C . LYS A 1 156 ? -19.525 7.024 26.267 1.00 94.12 156 LYS A C 1
ATOM 1292 O O . LYS A 1 156 ? -19.113 7.050 25.113 1.00 94.12 156 LYS A O 1
ATOM 1297 N N . ASP A 1 157 ? -18.954 7.712 27.253 1.00 94.75 157 ASP A N 1
ATOM 1298 C CA . ASP A 1 157 ? -17.831 8.632 27.051 1.00 94.75 157 ASP A CA 1
ATOM 1299 C C . ASP A 1 157 ? -16.599 7.917 26.474 1.00 94.75 157 ASP A C 1
ATOM 1301 O O . ASP A 1 157 ? -15.944 8.437 25.566 1.00 94.75 157 ASP A O 1
ATOM 1305 N N . ASP A 1 158 ? -16.298 6.708 26.960 1.00 95.88 158 ASP A N 1
ATOM 1306 C CA . ASP A 1 158 ? -15.186 5.897 26.459 1.00 95.88 158 ASP A CA 1
ATOM 1307 C C . ASP A 1 158 ? -15.439 5.382 25.030 1.00 95.88 158 ASP A C 1
ATOM 1309 O O . ASP A 1 158 ? -14.521 5.382 24.202 1.00 95.88 158 ASP A O 1
ATOM 1313 N N . ILE A 1 159 ? -16.676 4.982 24.716 1.00 95.56 159 ILE A N 1
ATOM 1314 C CA . ILE A 1 159 ? -17.083 4.559 23.367 1.00 95.56 159 ILE A CA 1
ATOM 1315 C C . ILE A 1 159 ? -16.992 5.734 22.387 1.00 95.56 159 ILE A C 1
ATOM 1317 O O . ILE A 1 159 ? -16.355 5.602 21.339 1.00 95.56 159 ILE A O 1
ATOM 1321 N N . ASP A 1 160 ? -17.558 6.889 22.742 1.00 94.88 160 ASP A N 1
ATOM 1322 C CA . ASP A 1 160 ? -17.543 8.100 21.914 1.00 94.88 160 ASP A CA 1
ATOM 1323 C C . ASP A 1 160 ? -16.115 8.622 21.708 1.00 94.88 160 ASP A C 1
ATOM 1325 O O . ASP A 1 160 ? -15.769 9.088 20.623 1.00 94.88 160 ASP A O 1
ATOM 1329 N N . TYR A 1 161 ? -15.232 8.484 22.704 1.00 94.25 161 TYR A N 1
ATOM 1330 C CA . TYR A 1 161 ? -13.816 8.828 22.555 1.00 94.25 161 TYR A CA 1
ATOM 1331 C C . TYR A 1 161 ? -13.142 8.083 21.392 1.00 94.25 161 TYR A C 1
ATOM 1333 O O . TYR A 1 161 ? -12.403 8.692 20.611 1.00 94.25 161 TYR A O 1
ATOM 1341 N N . ILE A 1 162 ? -13.399 6.779 21.259 1.00 94.62 162 ILE A N 1
ATOM 1342 C CA . ILE A 1 162 ? -12.834 5.953 20.184 1.00 94.62 162 ILE A CA 1
ATOM 1343 C C . ILE A 1 162 ? -13.602 6.177 18.869 1.00 94.62 162 ILE A C 1
ATOM 1345 O O . ILE A 1 162 ? -12.985 6.362 17.818 1.00 94.62 162 ILE A O 1
ATOM 1349 N N . ALA A 1 163 ? -14.937 6.183 18.911 1.00 95.06 163 ALA A N 1
ATOM 1350 C CA . ALA A 1 163 ? -15.793 6.317 17.731 1.00 95.06 163 ALA A CA 1
ATOM 1351 C C . ALA A 1 163 ? -15.538 7.632 16.968 1.00 95.06 163 ALA A C 1
ATOM 1353 O O . ALA A 1 163 ? -15.390 7.633 15.736 1.00 95.06 163 ALA A O 1
ATOM 1354 N N . ASP A 1 164 ? -15.400 8.728 17.717 1.00 93.62 164 ASP A N 1
ATOM 1355 C CA . ASP A 1 164 ? -15.235 10.083 17.188 1.00 93.62 164 ASP A CA 1
ATOM 1356 C C . ASP A 1 164 ? -13.764 10.473 16.992 1.00 93.62 164 ASP A C 1
ATOM 1358 O O . ASP A 1 164 ? -13.466 11.621 16.682 1.00 93.62 164 ASP A O 1
ATOM 1362 N N . ARG A 1 165 ? -12.830 9.522 17.144 1.00 91.44 165 ARG A N 1
ATOM 1363 C CA . ARG A 1 165 ? -11.387 9.723 16.929 1.00 91.44 165 ARG A CA 1
ATOM 1364 C C . ARG A 1 165 ? -10.751 10.779 17.837 1.00 91.44 165 ARG A C 1
ATOM 1366 O O . ARG A 1 165 ? -9.734 11.356 17.484 1.00 91.44 165 ARG A O 1
ATOM 1373 N N . LYS A 1 166 ? -11.244 10.978 19.062 1.00 90.00 166 LYS A N 1
ATOM 1374 C CA . LYS A 1 166 ? -10.705 12.004 19.984 1.00 90.00 166 LYS A CA 1
ATOM 1375 C C . LYS A 1 166 ? -9.228 11.789 20.369 1.00 90.00 166 LYS A C 1
ATOM 1377 O O . LYS A 1 166 ? -8.596 12.672 20.941 1.00 90.00 166 LYS A O 1
ATOM 1382 N N . TYR A 1 167 ? -8.661 10.624 20.056 1.00 85.44 167 TYR A N 1
ATOM 1383 C CA . TYR A 1 167 ? -7.236 10.308 20.189 1.00 85.44 167 TYR A CA 1
ATOM 1384 C C . TYR A 1 167 ? -6.341 10.900 19.082 1.00 85.44 167 TYR A C 1
ATOM 1386 O O . TYR A 1 167 ? -5.116 10.762 19.177 1.00 85.44 167 TYR A O 1
ATOM 1394 N N . THR A 1 168 ? -6.910 11.523 18.040 1.00 81.19 168 THR A N 1
ATOM 1395 C CA . THR A 1 168 ? -6.145 12.168 16.957 1.00 81.19 168 THR A CA 1
ATOM 1396 C C . THR A 1 168 ? -5.796 13.627 17.238 1.00 81.19 168 THR A C 1
ATOM 1398 O O . THR A 1 168 ? -4.811 14.114 16.688 1.00 81.19 168 THR A O 1
ATOM 1401 N N . ASP A 1 169 ? -6.546 14.290 18.124 1.00 66.88 169 ASP A N 1
ATOM 1402 C CA . ASP A 1 169 ? -6.567 15.756 18.243 1.00 66.88 169 ASP A CA 1
ATOM 1403 C C . ASP A 1 169 ? -5.952 16.268 19.562 1.00 66.88 169 ASP A C 1
ATOM 1405 O O . ASP A 1 169 ? -6.354 17.303 20.093 1.00 66.88 169 ASP A O 1
ATOM 1409 N N . THR A 1 170 ? -4.986 15.547 20.144 1.00 58.44 170 THR A N 1
ATOM 1410 C CA . THR A 1 170 ? -4.412 15.913 21.455 1.00 58.44 170 THR A CA 1
ATOM 1411 C C . THR A 1 170 ? -2.981 16.464 21.367 1.00 58.44 170 THR A C 1
ATOM 1413 O O . THR A 1 170 ? -2.158 15.954 20.607 1.00 58.44 170 THR A O 1
ATOM 1416 N N . PRO A 1 171 ? -2.596 17.449 22.201 1.00 48.47 171 PRO A N 1
ATOM 1417 C CA . PRO A 1 171 ? -1.190 17.814 22.366 1.00 48.47 171 PRO A CA 1
ATOM 1418 C C . PRO A 1 171 ? -0.397 16.584 22.838 1.00 48.47 171 PRO A C 1
ATOM 1420 O O . PRO A 1 171 ? -0.717 15.990 23.868 1.00 48.47 171 PRO A O 1
ATOM 1423 N N . GLY A 1 172 ? 0.584 16.139 22.047 1.00 48.75 172 GLY A N 1
ATOM 1424 C CA . GLY A 1 172 ? 1.348 14.911 22.314 1.00 48.75 172 GLY A CA 1
ATOM 1425 C C . GLY A 1 172 ? 0.639 13.590 21.962 1.00 48.75 172 GLY A C 1
ATOM 1426 O O . GLY A 1 172 ? 1.149 12.525 22.298 1.00 48.75 172 GLY A O 1
ATOM 1427 N N . GLY A 1 173 ? -0.517 13.619 21.291 1.00 50.00 173 GLY A N 1
ATOM 1428 C CA . GLY A 1 173 ? -1.175 12.430 20.740 1.00 50.00 173 GLY A CA 1
ATOM 1429 C C . GLY A 1 173 ? -1.960 12.757 19.472 1.00 50.00 173 GLY A C 1
ATOM 1430 O O . GLY A 1 173 ? -2.839 13.608 19.480 1.00 50.00 173 GLY A O 1
ATOM 1431 N N . GLY A 1 174 ? -1.637 12.065 18.391 1.00 60.09 174 GLY A N 1
ATOM 1432 C CA . GLY A 1 174 ? -2.179 12.265 17.052 1.00 60.09 174 GLY A CA 1
ATOM 1433 C C . GLY A 1 174 ? -1.368 11.449 16.050 1.00 60.09 174 GLY A C 1
ATOM 1434 O O . GLY A 1 174 ? -0.543 10.627 16.455 1.00 60.09 174 GLY A O 1
ATOM 1435 N N . MET A 1 175 ? -1.519 11.699 14.745 1.00 56.94 175 MET A N 1
ATOM 1436 C CA . MET A 1 175 ? -0.693 11.020 13.725 1.00 56.94 175 MET A CA 1
ATOM 1437 C C . MET A 1 175 ? 0.823 11.245 13.900 1.00 56.94 175 MET A C 1
ATOM 1439 O O . MET A 1 175 ? 1.613 10.481 13.359 1.00 56.94 175 MET A O 1
ATOM 1443 N N . TYR A 1 176 ? 1.235 12.231 14.705 1.00 67.44 176 TYR A N 1
ATOM 1444 C CA . TYR A 1 176 ? 2.631 12.457 15.091 1.00 67.44 176 TYR A CA 1
ATOM 1445 C C . TYR A 1 176 ? 3.202 11.399 16.058 1.00 67.44 176 TYR A C 1
ATOM 1447 O O . TYR A 1 176 ? 4.418 11.269 16.153 1.00 67.44 176 TYR A O 1
ATOM 1455 N N . SER A 1 177 ? 2.364 10.642 16.782 1.00 83.94 177 SER A N 1
ATOM 1456 C CA . SER A 1 177 ? 2.800 9.525 17.636 1.00 83.94 177 SER A CA 1
ATOM 1457 C C . SER A 1 177 ? 1.714 8.453 17.744 1.00 83.94 177 SER A C 1
ATOM 1459 O O . SER A 1 177 ? 0.886 8.456 18.661 1.00 83.94 177 SER A O 1
ATOM 1461 N N . LEU A 1 178 ? 1.743 7.500 16.806 1.00 86.94 178 LEU A N 1
ATOM 1462 C CA . LEU A 1 178 ? 0.790 6.384 16.749 1.00 86.94 178 LEU A CA 1
ATOM 1463 C C . LEU A 1 178 ? 0.780 5.565 18.045 1.00 86.94 178 LEU A C 1
ATOM 1465 O O . LEU A 1 178 ? -0.285 5.194 18.533 1.00 86.94 178 LEU A O 1
ATOM 1469 N N . LYS A 1 179 ? 1.955 5.344 18.645 1.00 88.19 179 LYS A N 1
ATOM 1470 C CA . LYS A 1 179 ? 2.092 4.600 19.900 1.00 88.19 179 LYS A CA 1
ATOM 1471 C C . LYS A 1 179 ? 1.359 5.277 21.060 1.00 88.19 179 LYS A C 1
ATOM 1473 O O . LYS A 1 179 ? 0.558 4.629 21.724 1.00 88.19 179 LYS A O 1
ATOM 1478 N N . ALA A 1 180 ? 1.585 6.574 21.278 1.00 86.88 180 ALA A N 1
ATOM 1479 C CA . ALA A 1 180 ? 0.951 7.301 22.381 1.00 86.88 180 ALA A CA 1
ATOM 1480 C C . ALA A 1 180 ? -0.576 7.383 22.208 1.00 86.88 180 ALA A C 1
ATOM 1482 O O . ALA A 1 180 ? -1.332 7.240 23.170 1.00 86.88 180 ALA A O 1
ATOM 1483 N N . SER A 1 181 ? -1.054 7.568 20.973 1.00 89.44 181 SER A N 1
ATOM 1484 C CA . SER A 1 181 ? -2.490 7.501 20.680 1.00 89.44 181 SER A CA 1
ATOM 1485 C C . SER A 1 181 ? -3.059 6.100 20.921 1.00 89.44 181 SER A C 1
ATOM 1487 O O . SER A 1 181 ? -4.171 5.982 21.435 1.00 89.44 181 SER A O 1
ATOM 1489 N N . MET A 1 182 ? -2.307 5.040 20.613 1.00 90.56 182 MET A N 1
ATOM 1490 C CA . MET A 1 182 ? -2.748 3.666 20.857 1.00 90.56 182 MET A CA 1
ATOM 1491 C C . MET A 1 182 ? -2.827 3.342 22.347 1.00 90.56 182 MET A C 1
ATOM 1493 O O . MET A 1 182 ? -3.778 2.690 22.761 1.00 90.56 182 MET A O 1
ATOM 1497 N N . GLU A 1 183 ? -1.900 3.833 23.169 1.00 89.88 183 GLU A N 1
ATOM 1498 C CA . GLU A 1 183 ? -1.966 3.677 24.629 1.00 89.88 183 GLU A CA 1
ATOM 1499 C C . GLU A 1 183 ? -3.255 4.300 25.198 1.00 89.88 183 GLU A C 1
ATOM 1501 O O . GLU A 1 183 ? -3.990 3.638 25.933 1.00 89.88 183 GLU A O 1
ATOM 1506 N N . LYS A 1 184 ? -3.618 5.513 24.756 1.00 90.69 184 LYS A N 1
ATOM 1507 C CA . LYS A 1 184 ? -4.884 6.169 25.140 1.00 90.69 184 LYS A CA 1
ATOM 1508 C C . LYS A 1 184 ? -6.116 5.370 24.710 1.00 90.69 184 LYS A C 1
ATOM 1510 O O . LYS A 1 184 ? -7.064 5.232 25.483 1.00 90.69 184 LYS A O 1
ATOM 1515 N N . VAL A 1 185 ? -6.124 4.848 23.482 1.00 92.50 185 VAL A N 1
ATOM 1516 C CA . VAL A 1 185 ? -7.212 3.979 23.001 1.00 92.50 185 VAL A CA 1
ATOM 1517 C C . VAL A 1 185 ? -7.269 2.700 23.827 1.00 92.50 185 VAL A C 1
ATOM 1519 O O . VAL A 1 185 ? -8.354 2.279 24.226 1.00 92.50 185 VAL A O 1
ATOM 1522 N N . ARG A 1 186 ? -6.115 2.122 24.167 1.00 91.75 186 ARG A N 1
ATOM 1523 C CA . ARG A 1 186 ? -6.036 0.885 24.936 1.00 91.75 186 ARG A CA 1
ATOM 1524 C C . ARG A 1 186 ? -6.655 1.035 26.322 1.00 91.75 186 ARG A C 1
ATOM 1526 O O . ARG A 1 186 ? -7.508 0.227 26.680 1.00 91.75 186 ARG A O 1
ATOM 1533 N N . GLU A 1 187 ? -6.333 2.097 27.051 1.00 92.44 187 GLU A N 1
ATOM 1534 C CA . GLU A 1 187 ? -6.950 2.374 28.356 1.00 92.44 187 GLU A CA 1
ATOM 1535 C C . GLU A 1 187 ? -8.486 2.434 28.280 1.00 92.44 187 GLU A C 1
ATOM 1537 O O . GLU A 1 187 ? -9.189 1.951 29.168 1.00 92.44 187 GLU A O 1
ATOM 1542 N N . ARG A 1 188 ? -9.027 3.026 27.207 1.00 94.25 188 ARG A N 1
ATOM 1543 C CA . ARG A 1 188 ? -10.478 3.110 26.970 1.00 94.25 188 ARG A CA 1
ATOM 1544 C C . ARG A 1 188 ? -11.048 1.726 26.664 1.00 94.25 188 ARG A C 1
ATOM 1546 O O . ARG A 1 188 ? -12.036 1.340 27.277 1.00 94.25 188 ARG A O 1
ATOM 1553 N N . THR A 1 189 ? -10.397 0.939 25.803 1.00 94.25 189 THR A N 1
ATOM 1554 C CA . THR A 1 189 ? -10.828 -0.444 25.523 1.00 94.25 189 THR A CA 1
ATOM 1555 C C . THR A 1 189 ? -10.823 -1.332 26.773 1.00 94.25 189 THR A C 1
ATOM 1557 O O . THR A 1 189 ? -11.712 -2.169 26.915 1.00 94.25 189 THR A O 1
ATOM 1560 N N . GLU A 1 190 ? -9.893 -1.131 27.715 1.00 93.25 190 GLU A N 1
ATOM 1561 C CA . GLU A 1 190 ? -9.843 -1.869 28.988 1.00 93.25 190 GLU A CA 1
ATOM 1562 C C . GLU A 1 190 ? -11.005 -1.503 29.912 1.00 93.25 190 GLU A C 1
ATOM 1564 O O . GLU A 1 190 ? -11.689 -2.394 30.419 1.00 93.25 190 GLU A O 1
ATOM 1569 N N . ARG A 1 191 ? -11.286 -0.204 30.075 1.00 94.44 191 ARG A N 1
ATOM 1570 C CA . ARG A 1 191 ? -12.454 0.265 30.836 1.00 94.44 191 ARG A CA 1
ATOM 1571 C C . ARG A 1 191 ? -13.766 -0.215 30.224 1.00 94.44 191 ARG A C 1
ATOM 1573 O O . ARG A 1 191 ? -14.632 -0.693 30.954 1.00 94.44 191 ARG A O 1
ATOM 1580 N N . ILE A 1 192 ? -13.903 -0.157 28.901 1.00 94.25 192 ILE A N 1
ATOM 1581 C CA . ILE A 1 192 ? -15.074 -0.686 28.191 1.00 94.25 192 ILE A CA 1
ATOM 1582 C C . ILE A 1 192 ? -15.217 -2.191 28.449 1.00 94.25 192 ILE A C 1
ATOM 1584 O O . ILE A 1 192 ? -16.289 -2.650 28.837 1.00 94.25 192 ILE A O 1
ATOM 1588 N N . SER A 1 193 ? -14.131 -2.954 28.305 1.00 92.50 193 SER A N 1
ATOM 1589 C CA . SER A 1 193 ? -14.128 -4.412 28.492 1.00 92.50 193 SER A CA 1
ATOM 1590 C C . SER A 1 193 ? -14.485 -4.847 29.915 1.00 92.50 193 SER A C 1
ATOM 1592 O O . SER A 1 193 ? -15.019 -5.937 30.110 1.00 92.50 193 SER A O 1
ATOM 1594 N N . ALA A 1 194 ? -14.190 -4.016 30.918 1.00 91.06 194 ALA A N 1
ATOM 1595 C CA . ALA A 1 194 ? -14.584 -4.267 32.301 1.00 91.06 194 ALA A CA 1
ATOM 1596 C C . ALA A 1 194 ? -16.095 -4.076 32.530 1.00 91.06 194 ALA A C 1
ATOM 1598 O O . ALA A 1 194 ? -16.651 -4.674 33.448 1.00 91.06 194 ALA A O 1
ATOM 1599 N N . ASN A 1 195 ? -16.754 -3.267 31.693 1.00 89.31 195 ASN A N 1
ATOM 1600 C CA . ASN A 1 195 ? -18.164 -2.896 31.827 1.00 89.31 195 ASN A CA 1
ATOM 1601 C C . ASN A 1 195 ? -19.090 -3.579 30.800 1.00 89.31 195 ASN A C 1
ATOM 1603 O O . ASN A 1 195 ? -20.305 -3.551 30.977 1.00 89.31 195 ASN A O 1
ATOM 1607 N N . SER A 1 196 ? -18.549 -4.189 29.739 1.00 88.75 196 SER A N 1
ATOM 1608 C CA . SER A 1 196 ? -19.313 -4.911 28.713 1.00 88.75 196 SER A CA 1
ATOM 1609 C C . SER A 1 196 ? -18.574 -6.171 28.258 1.00 88.75 196 SER A C 1
ATOM 1611 O O . SER A 1 196 ? -17.495 -6.103 27.662 1.00 88.75 196 SER A O 1
ATOM 1613 N N . SER A 1 197 ? -19.168 -7.339 28.523 1.00 89.50 197 SER A N 1
ATOM 1614 C CA . SER A 1 197 ? -18.627 -8.634 28.092 1.00 89.50 197 SER A CA 1
ATOM 1615 C C . SER A 1 197 ? -18.649 -8.800 26.573 1.00 89.50 197 SER A C 1
ATOM 1617 O O . SER A 1 197 ? -17.718 -9.378 26.023 1.00 89.50 197 SER A O 1
ATOM 1619 N N . GLU A 1 198 ? -19.666 -8.254 25.907 1.00 91.19 198 GLU A N 1
ATOM 1620 C CA . GLU A 1 198 ? -19.801 -8.273 24.448 1.00 91.19 198 GLU A CA 1
ATOM 1621 C C . GLU A 1 198 ? -18.659 -7.500 23.776 1.00 91.19 198 GLU A C 1
ATOM 1623 O O . GLU A 1 198 ? -17.946 -8.031 22.924 1.00 91.19 198 GLU A O 1
ATOM 1628 N N . LEU A 1 199 ? -18.418 -6.260 24.216 1.00 92.44 199 LEU A N 1
ATOM 1629 C CA . LEU A 1 199 ? -17.334 -5.442 23.670 1.00 92.44 199 LEU A CA 1
ATOM 1630 C C . LEU A 1 199 ? -15.960 -6.025 23.999 1.00 92.44 199 LEU A C 1
ATOM 1632 O O . LEU A 1 199 ? -15.055 -5.970 23.167 1.00 92.44 199 LEU A O 1
ATOM 1636 N N . ARG A 1 200 ? -15.807 -6.642 25.176 1.00 93.12 200 ARG A N 1
ATOM 1637 C CA . ARG A 1 200 ? -14.584 -7.365 25.539 1.00 93.12 200 ARG A CA 1
ATOM 1638 C C . ARG A 1 200 ? -14.268 -8.476 24.539 1.00 93.12 200 ARG A C 1
ATOM 1640 O O . ARG A 1 200 ? -13.122 -8.591 24.115 1.00 93.12 200 ARG A O 1
ATOM 1647 N N . GLU A 1 201 ? -15.256 -9.283 24.159 1.00 92.44 201 GLU A N 1
ATOM 1648 C CA . GLU A 1 201 ? -15.071 -10.356 23.174 1.00 92.44 201 GLU A CA 1
ATOM 1649 C C . GLU A 1 201 ? -14.754 -9.804 21.781 1.00 92.44 201 GLU A C 1
ATOM 1651 O O . GLU A 1 201 ? -13.839 -10.298 21.116 1.00 92.44 201 GLU A O 1
ATOM 1656 N N . ALA A 1 202 ? -15.439 -8.734 21.367 1.00 93.19 202 ALA A N 1
ATOM 1657 C CA . ALA A 1 202 ? -15.180 -8.071 20.092 1.00 93.19 202 ALA A CA 1
ATOM 1658 C C . ALA A 1 202 ? -13.748 -7.512 20.010 1.00 93.19 202 ALA A C 1
ATOM 1660 O O . ALA A 1 202 ? -13.060 -7.702 19.004 1.00 93.19 202 ALA A O 1
ATOM 1661 N N . PHE A 1 203 ? -13.260 -6.867 21.074 1.00 94.06 203 PHE A N 1
ATOM 1662 C CA . PHE A 1 203 ? -11.889 -6.352 21.128 1.00 94.06 203 PHE A CA 1
ATOM 1663 C C . PHE A 1 203 ? -10.838 -7.460 21.227 1.00 94.06 203 PHE A C 1
ATOM 1665 O O . PHE A 1 203 ? -9.761 -7.327 20.644 1.00 94.06 203 PHE A O 1
ATOM 1672 N N . TRP A 1 204 ? -11.144 -8.574 21.900 1.00 90.19 204 TRP A N 1
ATOM 1673 C CA . TRP A 1 204 ? -10.201 -9.681 22.093 1.00 90.19 204 TRP A CA 1
ATOM 1674 C C . TRP A 1 204 ? -9.657 -10.256 20.779 1.00 90.19 204 TRP A C 1
ATOM 1676 O O . TRP A 1 204 ? -8.500 -10.673 20.717 1.00 90.19 204 TRP A O 1
ATOM 1686 N N . GLN A 1 205 ? -10.443 -10.216 19.699 1.00 88.88 205 GLN A N 1
ATOM 1687 C CA . GLN A 1 205 ? -10.005 -10.667 18.372 1.00 88.88 205 GLN A CA 1
ATOM 1688 C C . GLN A 1 205 ? -8.782 -9.897 17.839 1.00 88.88 205 GLN A C 1
ATOM 1690 O O . GLN A 1 205 ? -8.021 -10.425 17.020 1.00 88.88 205 GLN A O 1
ATOM 1695 N N . TYR A 1 206 ? -8.572 -8.674 18.327 1.00 91.06 206 TYR A N 1
ATOM 1696 C CA . TYR A 1 206 ? -7.517 -7.764 17.892 1.00 91.06 206 TYR A CA 1
ATOM 1697 C C . TYR A 1 206 ? -6.355 -7.656 18.891 1.00 91.06 206 TYR A C 1
ATOM 1699 O O . TYR A 1 206 ? -5.269 -7.208 18.523 1.00 91.06 206 TYR A O 1
ATOM 1707 N N . GLU A 1 207 ? -6.524 -8.163 20.117 1.00 85.06 207 GLU A N 1
ATOM 1708 C CA . GLU A 1 207 ? -5.483 -8.165 21.154 1.00 85.06 207 GLU A CA 1
ATOM 1709 C C . GLU A 1 207 ? -4.199 -8.865 20.715 1.00 85.06 207 GLU A C 1
ATOM 1711 O O . GLU A 1 207 ? -3.105 -8.429 21.068 1.00 85.06 207 GLU A O 1
ATOM 1716 N N . LYS A 1 208 ? -4.303 -9.929 19.909 1.00 86.12 208 LYS A N 1
ATOM 1717 C CA . LYS A 1 208 ? -3.124 -10.626 19.377 1.00 86.12 208 LYS A CA 1
ATOM 1718 C C . LYS A 1 208 ? -2.209 -9.688 18.580 1.00 86.12 208 LYS A C 1
ATOM 1720 O O . LYS A 1 208 ? -0.999 -9.746 18.756 1.00 86.12 208 LYS A O 1
ATOM 1725 N N . TYR A 1 209 ? -2.771 -8.778 17.780 1.00 86.50 209 TYR A N 1
ATOM 1726 C CA . TYR A 1 209 ? -1.992 -7.824 16.986 1.00 86.50 209 TYR A CA 1
ATOM 1727 C C . TYR A 1 209 ? -1.412 -6.710 17.858 1.00 86.50 209 TYR A C 1
ATOM 1729 O O . TYR A 1 209 ? -0.284 -6.277 17.641 1.00 86.50 209 TYR A O 1
ATOM 1737 N N . TYR A 1 210 ? -2.136 -6.292 18.899 1.00 85.06 210 TYR A N 1
ATOM 1738 C CA . TYR A 1 210 ? -1.594 -5.354 19.878 1.00 85.06 210 TYR A CA 1
ATOM 1739 C C . TYR A 1 210 ? -0.433 -5.951 20.692 1.00 85.06 210 TYR A C 1
ATOM 1741 O O . TYR A 1 210 ? 0.516 -5.246 21.028 1.00 85.06 210 TYR A O 1
ATOM 1749 N N . ARG A 1 211 ? -0.462 -7.255 20.994 1.00 84.62 211 ARG A N 1
ATOM 1750 C CA . ARG A 1 211 ? 0.654 -7.943 21.665 1.00 84.62 211 ARG A CA 1
ATOM 1751 C C . ARG A 1 211 ? 1.893 -8.041 20.785 1.00 84.62 211 ARG A C 1
ATOM 1753 O O . ARG A 1 211 ? 2.976 -7.767 21.291 1.00 84.62 211 ARG A O 1
ATOM 1760 N N . LEU A 1 212 ? 1.728 -8.318 19.488 1.00 78.38 212 LEU A N 1
ATOM 1761 C CA . LEU A 1 212 ? 2.843 -8.319 18.531 1.00 78.38 212 LEU A CA 1
ATOM 1762 C C . LEU A 1 212 ? 3.620 -6.993 18.573 1.00 78.38 212 LEU A C 1
ATOM 1764 O O . LEU A 1 212 ? 4.843 -7.004 18.650 1.00 78.38 212 LEU A O 1
ATOM 1768 N N . LEU A 1 213 ? 2.927 -5.852 18.678 1.00 81.56 213 LEU A N 1
ATOM 1769 C CA . LEU A 1 213 ? 3.571 -4.537 18.828 1.00 81.56 213 LEU A CA 1
ATOM 1770 C C . LEU A 1 213 ? 4.470 -4.409 20.071 1.00 81.56 213 LEU A C 1
ATOM 1772 O O . LEU A 1 213 ? 5.376 -3.578 20.092 1.00 81.56 213 LEU A O 1
ATOM 1776 N N . LYS A 1 214 ? 4.208 -5.175 21.137 1.00 72.19 214 LYS A N 1
ATOM 1777 C CA . LYS A 1 214 ? 5.023 -5.164 22.364 1.00 72.19 214 LYS A CA 1
ATOM 1778 C C . LYS A 1 214 ? 6.230 -6.093 22.278 1.00 72.19 214 LYS A C 1
ATOM 1780 O O . LYS A 1 214 ? 7.210 -5.845 22.979 1.00 72.19 214 LYS A O 1
ATOM 1785 N N . GLU A 1 215 ? 6.128 -7.140 21.467 1.00 67.06 215 GLU A N 1
ATOM 1786 C CA . GLU A 1 215 ? 7.153 -8.168 21.265 1.00 67.06 215 GLU A CA 1
ATOM 1787 C C . GLU A 1 215 ? 8.179 -7.768 20.197 1.00 67.06 215 GLU A C 1
ATOM 1789 O O . GLU A 1 215 ? 9.317 -8.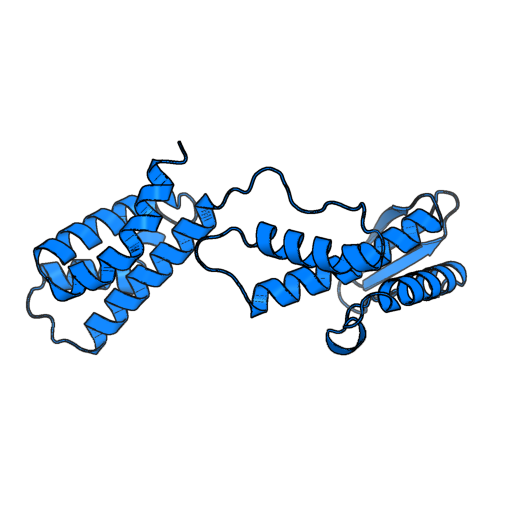212 20.267 1.00 67.06 215 GLU A O 1
ATOM 1794 N N . MET A 1 216 ? 7.823 -6.871 19.269 1.00 62.03 216 MET A N 1
ATOM 1795 C CA . MET A 1 216 ? 8.717 -6.305 18.240 1.00 62.03 216 MET A CA 1
ATOM 1796 C C . MET A 1 216 ? 9.743 -5.284 18.792 1.00 62.03 216 MET A C 1
ATOM 1798 O O . MET A 1 216 ? 10.134 -4.355 18.088 1.00 62.03 216 MET A O 1
ATOM 1802 N N . LYS A 1 217 ? 10.146 -5.420 20.062 1.00 52.56 217 LYS A N 1
ATOM 1803 C CA . LYS A 1 217 ? 11.136 -4.563 20.732 1.00 52.56 217 LYS A CA 1
ATOM 1804 C C . LYS A 1 217 ? 12.563 -5.055 20.551 1.00 52.56 217 LYS A C 1
ATOM 1806 O O . LYS A 1 217 ? 12.785 -6.274 20.700 1.00 52.56 217 LYS A O 1
#

Radius of gyration: 24.47 Å; chains: 1; bounding box: 54×42×65 Å

Foldseek 3Di:
DEPLLVVLQVVLVVLLVLQVCCVVLVLFDDQWDDDQFTWHWDQDPQGIWIWTAHPNDIDIDHQDRDSVSSSVVRNLVSQLVSLVVVCVVPPDALADSQQSSQVSSQVSCCSRPVPDHRHDPDDDSLVRLLVRLLVQLLVLLVVCVVPDDDPDVLLVVLSCCSVVVVQQPDDVGHPVDSPVSVVVNVVSLVVNVVVDVVSVVSSVVSVVSVVVSVVVD

Sequence (217 aa):
MDEKIEEIASKAREILRKIPFAEKEQIDFQTVEYGDPTVTYESSGCGFVQVVNERGQERRSVIAGSFEEMVNYFVDSAITDYAYRYELAHRRRFESNLRQTDEVREACYHYIDPGKKCIRRDYDDTPHIYLDLFAAYRSICLKYREENVISCQSLKDDIDYIADRKYTDTPGGGMYSLKASMEKVRERTERISANSSELREAFWQYEKYYRLLKEMK

Organism: NCBI:txid1720294

pLDDT: mean 90.22, std 8.98, range [48.47, 98.06]

Secondary structure (DSSP, 8-state):
--HHHHHHHHHHHHHHTTSTTTTTTT----SEE-SSSEEEEEEETTEEEEEEEETTEEEEEEEESSHHHHHHHHHHHHHHHHHHHHHHHHPPTTS-HHHHHHHHHHHHHTTT-TT-----S----HHHHHHHHHHHHHHHHHHHHHHS----HHHHHHHHHHHTTTTSSBTTBSTT-HHHHHHHHHHHHHHHHHH-HHHHHHHHHHHHHHHHHHH--